Protein AF-A0A4Y2K4E5-F1 (afdb_monomer_lite)

Structure (mmCIF, N/CA/C/O backbone):
data_AF-A0A4Y2K4E5-F1
#
_entry.id   AF-A0A4Y2K4E5-F1
#
loop_
_atom_site.group_PDB
_atom_site.id
_atom_site.type_symbol
_atom_site.label_atom_id
_atom_site.label_alt_id
_atom_site.label_comp_id
_atom_site.label_asym_id
_atom_site.label_entity_id
_atom_site.label_seq_id
_atom_site.pdbx_PDB_ins_code
_atom_site.Cartn_x
_atom_site.Cartn_y
_atom_site.Cartn_z
_atom_site.occupancy
_atom_site.B_iso_or_equiv
_atom_site.auth_seq_id
_atom_site.auth_comp_id
_atom_site.auth_asym_id
_atom_site.auth_atom_id
_atom_site.pdbx_PDB_model_num
ATOM 1 N N . MET A 1 1 ? -17.907 -3.369 -19.297 1.00 31.02 1 MET A N 1
ATOM 2 C CA . MET A 1 1 ? -18.918 -3.218 -18.233 1.00 31.02 1 MET A CA 1
ATOM 3 C C . MET A 1 1 ? -18.299 -2.381 -17.130 1.00 31.02 1 MET A C 1
ATOM 5 O O . MET A 1 1 ? -17.446 -2.876 -16.411 1.00 31.02 1 MET A O 1
ATOM 9 N N . LEU A 1 2 ? -18.638 -1.095 -17.093 1.00 24.83 2 LEU A N 1
ATOM 10 C CA . LEU A 1 2 ? -18.258 -0.172 -16.026 1.00 24.83 2 LEU A CA 1
ATOM 11 C C . LEU A 1 2 ? -19.248 -0.388 -14.878 1.00 24.83 2 LEU A C 1
ATOM 13 O O . LEU A 1 2 ? -20.448 -0.236 -15.093 1.00 24.83 2 LEU A O 1
ATOM 17 N N . ARG A 1 3 ? -18.773 -0.782 -13.694 1.00 26.00 3 ARG A N 1
ATOM 18 C CA . ARG A 1 3 ? -19.564 -0.683 -12.462 1.00 26.00 3 ARG A CA 1
ATOM 19 C C . ARG A 1 3 ? -19.046 0.510 -11.677 1.00 26.00 3 ARG A C 1
ATOM 21 O O . ARG A 1 3 ? -17.865 0.575 -11.346 1.00 26.00 3 ARG A O 1
ATOM 28 N N . HIS A 1 4 ? -19.939 1.466 -11.461 1.00 24.38 4 HIS A N 1
ATOM 29 C CA . HIS A 1 4 ? -19.750 2.563 -10.532 1.00 24.38 4 HIS A CA 1
ATOM 30 C C . HIS A 1 4 ? -19.567 1.995 -9.121 1.00 24.38 4 HIS A C 1
ATOM 32 O O . HIS A 1 4 ? -20.353 1.163 -8.679 1.00 24.38 4 HIS A O 1
ATOM 38 N N . SER A 1 5 ? -18.512 2.441 -8.442 1.00 25.66 5 SER A N 1
ATOM 39 C CA . SER A 1 5 ? -18.351 2.265 -7.003 1.00 25.66 5 SER A CA 1
ATOM 40 C C . SER A 1 5 ? -19.298 3.249 -6.327 1.00 25.66 5 SER A C 1
ATOM 42 O O . SER A 1 5 ? -19.050 4.456 -6.346 1.00 25.66 5 SER A O 1
ATOM 44 N N . GLU A 1 6 ? -20.402 2.750 -5.781 1.00 25.14 6 GLU A N 1
ATOM 45 C CA . GLU A 1 6 ? -21.281 3.551 -4.939 1.00 25.14 6 GLU A CA 1
ATOM 46 C C . GLU A 1 6 ? -20.559 3.881 -3.631 1.00 25.14 6 GLU A C 1
ATOM 48 O O . GLU A 1 6 ? -19.952 3.037 -2.972 1.00 25.14 6 GLU A O 1
ATOM 53 N N . ARG A 1 7 ? -20.561 5.171 -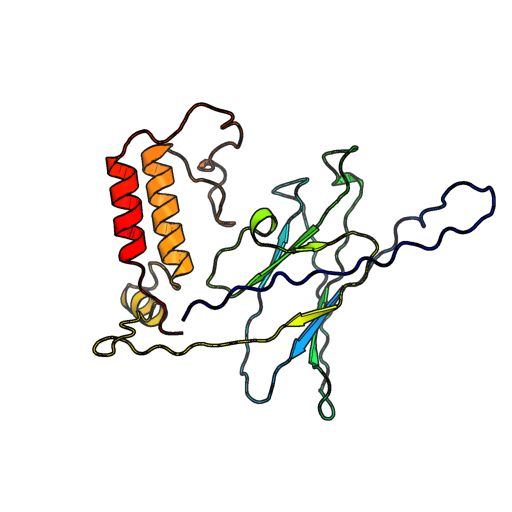3.313 1.00 28.66 7 ARG A N 1
ATOM 54 C CA . ARG A 1 7 ? -19.986 5.751 -2.108 1.00 28.66 7 ARG A CA 1
ATOM 55 C C . ARG A 1 7 ? -20.985 5.494 -0.983 1.00 28.66 7 ARG A C 1
ATOM 57 O O . ARG A 1 7 ? -22.074 6.058 -1.014 1.00 28.66 7 ARG A O 1
ATOM 64 N N . SER A 1 8 ? -20.635 4.646 -0.019 1.00 27.86 8 SER A N 1
ATOM 65 C CA . SER A 1 8 ? -21.469 4.420 1.165 1.00 27.86 8 SER A CA 1
ATOM 66 C C . SER A 1 8 ? -21.567 5.720 1.968 1.00 27.86 8 SER A C 1
ATOM 68 O O . SER A 1 8 ? -20.566 6.203 2.497 1.00 27.86 8 SER A O 1
ATOM 70 N N . SER A 1 9 ? -22.755 6.323 2.016 1.00 26.77 9 SER A N 1
ATOM 71 C CA . SER A 1 9 ? -23.058 7.458 2.886 1.00 26.77 9 SER A CA 1
ATOM 72 C C . SER A 1 9 ? -23.369 6.937 4.287 1.00 26.77 9 SER A C 1
ATOM 74 O O . SER A 1 9 ? -24.370 6.246 4.475 1.00 26.77 9 SER A O 1
ATOM 76 N N . MET A 1 10 ? -22.530 7.265 5.267 1.00 30.94 10 MET A N 1
ATOM 77 C CA . MET A 1 10 ? -22.885 7.119 6.678 1.00 30.94 10 MET A CA 1
ATOM 78 C C . MET A 1 10 ? -23.829 8.264 7.054 1.00 30.94 10 MET A C 1
ATOM 80 O O . MET A 1 10 ? -23.498 9.430 6.844 1.00 30.94 10 MET A O 1
ATOM 84 N N . ALA A 1 11 ? -25.021 7.928 7.543 1.00 29.66 11 ALA A N 1
ATOM 85 C CA . ALA A 1 11 ? -25.930 8.895 8.140 1.00 29.66 11 ALA A CA 1
ATOM 86 C C . ALA A 1 11 ? -25.458 9.179 9.572 1.00 29.66 11 ALA A C 1
ATOM 88 O O . ALA A 1 11 ? -25.388 8.267 10.392 1.00 29.66 11 ALA A O 1
ATOM 89 N N . GLU A 1 12 ? -25.103 10.430 9.851 1.00 36.00 12 GLU A N 1
ATOM 90 C CA . GLU A 1 12 ? -24.846 10.913 11.206 1.00 36.00 12 GLU A CA 1
ATOM 91 C C . GLU A 1 12 ? -26.192 11.157 11.905 1.00 36.00 12 GLU A C 1
ATOM 93 O O . GLU A 1 12 ? -27.001 11.961 11.434 1.00 36.00 12 GLU A O 1
ATOM 98 N N . GLU A 1 13 ? -26.448 10.488 13.031 1.00 35.09 13 GLU A N 1
ATOM 99 C CA . GLU A 1 13 ? -27.495 10.928 13.957 1.00 35.09 13 GLU A CA 1
ATOM 100 C C . GLU A 1 13 ? -26.941 12.069 14.829 1.00 35.09 13 GLU A C 1
ATOM 102 O O . GLU A 1 13 ? -25.916 11.893 15.493 1.00 35.09 13 GLU A O 1
ATOM 107 N N . PRO A 1 14 ? -27.573 13.257 14.854 1.00 37.09 14 PRO A N 1
ATOM 108 C CA . PRO A 1 14 ? -27.098 14.356 15.679 1.00 37.09 14 PRO A CA 1
ATOM 109 C C . PRO A 1 14 ? -27.388 14.097 17.161 1.00 37.09 14 PRO A C 1
ATOM 111 O O . PRO A 1 14 ? -28.508 13.750 17.540 1.00 37.09 14 PRO A O 1
ATOM 114 N N . CYS A 1 15 ? -26.397 14.370 18.016 1.00 41.03 15 CYS A N 1
ATOM 115 C CA . CYS A 1 15 ? -26.571 14.444 19.465 1.00 41.03 15 CYS A CA 1
ATOM 116 C C . CYS A 1 15 ? -27.790 15.313 19.820 1.00 41.03 15 CYS A C 1
ATOM 118 O O . CYS A 1 15 ? -27.858 16.498 19.474 1.00 41.03 15 CYS A O 1
ATOM 120 N N . GLY A 1 16 ? -28.754 14.716 20.524 1.00 37.69 16 GLY A N 1
ATOM 121 C CA . GLY A 1 16 ? -29.971 15.385 20.967 1.00 37.69 16 GLY A CA 1
ATOM 122 C C . GLY A 1 16 ? -29.660 16.633 21.796 1.00 37.69 16 GLY A C 1
ATOM 123 O O . GLY A 1 16 ? -28.942 16.582 22.794 1.00 37.69 16 GLY A O 1
ATOM 124 N N . LYS A 1 17 ? -30.217 17.776 21.385 1.00 38.56 17 LYS A N 1
ATOM 125 C CA . LYS A 1 17 ? -30.156 19.024 22.152 1.00 38.56 17 LYS A CA 1
ATOM 126 C C . LYS A 1 17 ? -31.032 18.884 23.396 1.00 38.56 17 LYS A C 1
ATOM 128 O O . LYS A 1 17 ? -32.252 18.826 23.279 1.00 38.56 17 LYS A O 1
ATOM 133 N N . SER A 1 18 ? -30.419 18.869 24.576 1.00 39.28 18 SER A N 1
ATOM 134 C CA . SER A 1 18 ? -31.149 18.992 25.840 1.00 39.28 18 SER A CA 1
ATOM 135 C C . SER A 1 18 ? -31.371 20.480 26.159 1.00 39.28 18 SER A C 1
ATOM 137 O O . SER A 1 18 ? -30.407 21.249 26.118 1.00 39.28 18 SER A O 1
ATOM 139 N N . PRO A 1 19 ? -32.604 20.937 26.443 1.00 43.72 19 PRO A N 1
ATOM 140 C CA . PRO A 1 19 ? -32.904 22.353 26.601 1.00 43.72 19 PRO A CA 1
ATOM 141 C C . PRO A 1 19 ? -32.870 22.763 28.077 1.00 43.72 19 PRO A C 1
ATOM 143 O O . PRO A 1 19 ? -33.909 23.097 28.630 1.00 43.72 19 PRO A O 1
ATOM 146 N N . ILE A 1 20 ? -31.708 22.750 28.739 1.00 45.97 20 ILE A N 1
ATOM 147 C CA . ILE A 1 20 ? -31.550 23.411 30.049 1.00 45.97 20 ILE A CA 1
ATOM 148 C C . ILE A 1 20 ? -30.161 24.053 30.143 1.00 45.97 20 ILE A C 1
ATOM 150 O O . ILE A 1 20 ? -29.144 23.425 29.863 1.00 45.97 20 ILE A O 1
ATOM 154 N N . ILE A 1 21 ? -30.151 25.331 30.530 1.00 50.22 21 ILE A N 1
ATOM 155 C CA . ILE A 1 21 ? -28.978 26.180 30.756 1.00 50.22 21 ILE A CA 1
ATOM 156 C C . ILE A 1 21 ? -28.054 25.509 31.779 1.00 50.22 21 ILE A C 1
ATOM 158 O O . ILE A 1 21 ? -28.359 25.436 32.966 1.00 50.22 21 ILE A O 1
ATOM 162 N N . GLY A 1 22 ? -26.915 25.027 31.302 1.00 38.78 22 GLY A N 1
ATOM 163 C CA . GLY A 1 22 ? -25.857 24.430 32.101 1.00 38.78 22 GLY A CA 1
ATOM 164 C C . GLY A 1 22 ? -24.740 24.011 31.160 1.00 38.78 22 GLY A C 1
ATOM 165 O O . GLY A 1 22 ? -24.995 23.407 30.125 1.00 38.78 22 GLY A O 1
ATOM 166 N N . THR A 1 23 ? -23.516 24.414 31.475 1.00 36.34 23 THR A N 1
ATOM 167 C CA . THR A 1 23 ? -22.282 24.120 30.731 1.00 36.34 23 THR A CA 1
ATOM 168 C C . THR A 1 23 ? -22.244 22.700 30.147 1.00 36.34 23 THR A C 1
ATOM 170 O O . THR A 1 23 ? -22.604 21.767 30.869 1.00 36.34 23 THR A O 1
ATOM 173 N N . PRO A 1 24 ? -21.749 22.495 28.909 1.00 32.78 24 PRO A N 1
ATOM 174 C CA . PRO A 1 24 ? -21.535 21.155 28.379 1.00 32.78 24 PRO A CA 1
ATOM 175 C C . PRO A 1 24 ? -20.504 20.432 29.252 1.00 32.78 24 PRO A C 1
ATOM 177 O O . PRO A 1 24 ? -19.310 20.724 29.219 1.00 32.78 24 PRO A O 1
ATOM 180 N N . VAL A 1 25 ? -20.979 19.499 30.074 1.00 37.00 25 VAL A N 1
ATOM 181 C CA . VAL A 1 25 ? -20.124 18.541 30.770 1.0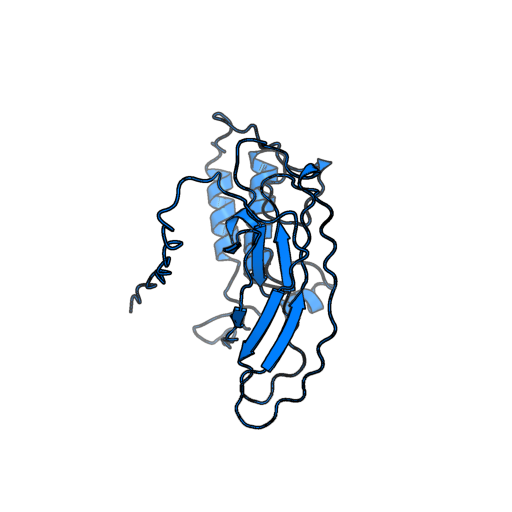0 37.00 25 VAL A CA 1
ATOM 182 C C . VAL A 1 25 ? -19.876 17.405 29.788 1.00 37.00 25 VAL A C 1
ATOM 184 O O . VAL A 1 25 ? -20.654 16.458 29.715 1.00 37.00 25 VAL A O 1
ATOM 187 N N . CYS A 1 26 ? -18.795 17.496 29.013 1.00 41.47 26 CYS A N 1
ATOM 188 C CA . CYS A 1 26 ? -18.230 16.298 28.401 1.00 41.47 26 CYS A CA 1
ATOM 189 C C . CYS A 1 26 ? -17.714 15.401 29.540 1.00 41.47 26 CYS A C 1
ATOM 191 O O . CYS A 1 26 ? -16.999 15.897 30.421 1.00 41.47 26 CYS A O 1
ATOM 193 N N . PRO A 1 27 ? -18.076 14.108 29.587 1.00 40.03 27 PRO A N 1
ATOM 194 C CA . PRO A 1 27 ? -17.585 13.224 30.630 1.00 40.03 27 PRO A CA 1
ATOM 195 C C . PRO A 1 27 ? -16.055 13.137 30.568 1.00 40.03 27 PRO A C 1
ATOM 197 O O . PRO A 1 27 ? -15.455 13.012 29.501 1.00 40.03 27 PRO A O 1
ATOM 200 N N . LYS A 1 28 ? -15.425 13.231 31.745 1.00 40.03 28 LYS A N 1
ATOM 201 C CA . LYS A 1 28 ? -13.981 13.059 31.937 1.00 40.03 28 LYS A CA 1
ATOM 202 C C . LYS A 1 28 ? -13.540 11.694 31.397 1.00 40.03 28 LYS A C 1
ATOM 204 O O . LYS A 1 28 ? -14.167 10.691 31.727 1.00 40.03 28 LYS A O 1
ATOM 209 N N . THR A 1 29 ? -12.463 11.710 30.606 1.00 38.50 29 THR A N 1
ATOM 210 C CA . THR A 1 29 ? -11.565 10.596 30.236 1.00 38.50 29 THR A CA 1
ATOM 211 C C . THR A 1 29 ? -12.095 9.204 30.586 1.00 38.50 29 THR A C 1
ATOM 213 O O . THR A 1 29 ? -11.763 8.633 31.626 1.00 38.50 29 THR A O 1
ATOM 216 N N . GLN A 1 30 ? -12.911 8.639 29.698 1.00 36.06 30 GLN A N 1
ATOM 217 C CA . GLN A 1 30 ? -13.266 7.228 29.772 1.00 36.06 30 GLN A CA 1
ATOM 218 C C . GLN A 1 30 ? -12.244 6.386 29.004 1.00 36.06 30 GLN A C 1
ATOM 220 O O . GLN A 1 30 ? -11.895 6.673 27.863 1.00 36.06 30 GLN A O 1
ATOM 225 N N . LEU A 1 31 ? -11.755 5.333 29.660 1.00 36.69 31 LEU 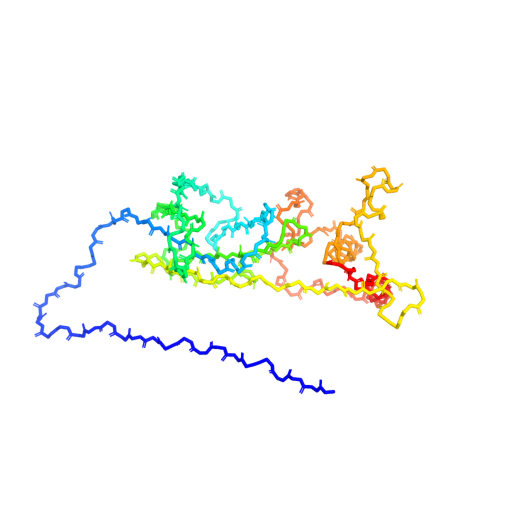A N 1
ATOM 226 C CA . LEU A 1 31 ? -11.121 4.191 29.005 1.00 36.69 31 LEU A CA 1
ATOM 227 C C . LEU A 1 31 ? -12.154 3.512 28.098 1.00 36.69 31 LEU A C 1
ATOM 229 O O . LEU A 1 31 ? -13.206 3.135 28.605 1.00 36.69 31 LEU A O 1
ATOM 233 N N . GLN A 1 32 ? -11.838 3.259 26.826 1.00 40.62 32 GLN A N 1
ATOM 234 C CA . GLN A 1 32 ? -12.821 2.704 25.883 1.00 40.62 32 GLN A CA 1
ATOM 235 C C . GLN A 1 32 ? -12.323 1.501 25.091 1.00 40.62 32 GLN A C 1
ATOM 237 O O . GLN A 1 32 ? -11.169 1.445 24.671 1.00 40.62 32 GLN A O 1
ATOM 242 N N . ASP A 1 33 ? -13.191 0.500 24.992 1.00 32.44 33 ASP A N 1
ATOM 243 C CA . ASP A 1 33 ? -12.962 -0.774 24.318 1.00 32.44 33 ASP A CA 1
ATOM 244 C C . ASP A 1 33 ? -13.496 -0.689 22.876 1.00 32.44 33 ASP A C 1
ATOM 246 O O . ASP A 1 33 ? -14.477 -0.004 22.617 1.00 32.44 33 ASP A O 1
ATOM 250 N N . PHE A 1 34 ? -12.849 -1.365 21.932 1.00 37.16 34 PHE A N 1
ATOM 251 C CA . PHE A 1 34 ? -13.276 -1.527 20.538 1.00 37.16 34 PHE A CA 1
ATOM 252 C C . PHE A 1 34 ? -13.494 -3.015 20.273 1.00 37.16 34 PHE A C 1
ATOM 254 O O . PHE A 1 34 ? -12.805 -3.868 20.838 1.00 37.16 34 PHE A O 1
ATOM 261 N N . ALA A 1 35 ? -14.398 -3.341 19.358 1.00 31.67 35 ALA A N 1
ATOM 262 C CA . ALA A 1 35 ? -14.704 -4.698 18.934 1.00 31.67 35 ALA A CA 1
ATOM 263 C C . ALA A 1 35 ? -14.576 -4.817 17.407 1.00 31.67 35 ALA A C 1
ATOM 265 O O . ALA A 1 35 ? -14.956 -3.925 16.661 1.00 31.67 35 ALA A O 1
ATOM 266 N N . MET A 1 36 ? -14.026 -5.923 16.914 1.00 37.34 36 MET A N 1
ATOM 267 C CA . MET A 1 36 ? -14.021 -6.273 15.495 1.00 37.34 36 MET A CA 1
ATOM 268 C C . MET A 1 36 ? -14.666 -7.632 15.280 1.00 37.34 36 MET A C 1
ATOM 270 O O . MET A 1 36 ? -14.272 -8.646 15.869 1.00 37.34 36 MET A O 1
ATOM 274 N N . THR A 1 37 ? -15.626 -7.650 14.367 1.00 31.88 37 THR A N 1
ATOM 275 C CA . THR A 1 37 ? -16.441 -8.816 14.055 1.00 31.88 37 THR A CA 1
ATOM 276 C C . THR A 1 37 ? -16.292 -9.130 12.572 1.00 31.88 37 THR A C 1
ATOM 278 O O . THR A 1 37 ? -16.357 -8.243 11.727 1.00 31.88 37 THR A O 1
ATOM 281 N N . THR A 1 38 ? -16.067 -10.387 12.200 1.00 34.19 38 THR A N 1
ATOM 282 C CA . THR A 1 38 ? -15.984 -10.746 10.777 1.00 34.19 38 THR A CA 1
ATOM 283 C C . THR A 1 38 ? -17.048 -11.758 10.405 1.00 34.19 38 THR A C 1
ATOM 285 O O . THR A 1 38 ? -17.534 -12.540 11.228 1.00 34.19 38 THR A O 1
ATOM 288 N N . MET A 1 39 ? -17.425 -11.730 9.132 1.00 33.03 39 MET A N 1
ATOM 289 C CA . MET A 1 39 ? -18.234 -12.771 8.527 1.00 33.03 39 MET A CA 1
ATOM 290 C C . MET A 1 39 ? -17.288 -13.817 7.936 1.00 33.03 39 MET A C 1
ATOM 292 O O . MET A 1 39 ? -16.737 -13.626 6.858 1.00 33.03 39 MET A O 1
ATOM 296 N N . ALA A 1 40 ? -17.078 -14.924 8.648 1.00 36.47 40 ALA A N 1
ATOM 297 C CA . ALA A 1 40 ? -16.417 -16.097 8.086 1.00 36.47 40 ALA A CA 1
ATOM 298 C C . ALA A 1 40 ? -17.485 -17.147 7.762 1.00 36.47 40 ALA A C 1
ATOM 300 O O . ALA A 1 40 ? -17.944 -17.869 8.649 1.00 36.47 40 ALA A O 1
ATOM 301 N N . ASN A 1 41 ? -17.893 -17.230 6.495 1.00 32.47 41 ASN A N 1
ATOM 302 C CA . ASN A 1 41 ? -18.711 -18.343 6.027 1.00 32.47 41 ASN A CA 1
ATOM 303 C C . ASN A 1 41 ? -17.784 -19.559 5.830 1.00 32.47 41 ASN A C 1
ATOM 305 O O . ASN A 1 41 ? -16.851 -19.512 5.039 1.00 32.47 41 ASN A O 1
ATOM 309 N N . GLN A 1 42 ? -17.995 -20.577 6.667 1.00 37.41 42 GLN A N 1
ATOM 310 C CA . GLN A 1 42 ? -17.337 -21.889 6.798 1.00 37.41 42 GLN A CA 1
ATOM 311 C C . GLN A 1 42 ? -16.160 -22.258 5.856 1.00 37.41 42 GLN A C 1
ATOM 313 O O . GLN A 1 42 ? -16.302 -22.340 4.641 1.00 37.41 42 GLN A O 1
ATOM 318 N N . LYS A 1 43 ? -15.052 -22.678 6.503 1.00 37.19 43 LYS A N 1
ATOM 319 C CA . LYS A 1 43 ? -13.734 -23.134 5.988 1.00 37.19 43 LYS A CA 1
ATOM 320 C C . LYS A 1 43 ? -12.753 -22.034 5.553 1.00 37.19 43 LYS A C 1
ATOM 322 O O . LYS A 1 43 ? -12.243 -22.060 4.442 1.00 37.19 43 LYS A O 1
ATOM 327 N N . ALA A 1 44 ? -12.376 -21.153 6.475 1.00 35.91 44 ALA A N 1
ATOM 328 C CA . ALA A 1 44 ? -11.135 -20.390 6.348 1.00 35.91 44 ALA A CA 1
ATOM 329 C C . ALA A 1 44 ? -10.175 -20.814 7.468 1.00 35.91 44 ALA A C 1
ATOM 331 O O . ALA A 1 44 ? -10.407 -20.541 8.645 1.00 35.91 44 ALA A O 1
ATOM 332 N N . THR A 1 45 ? -9.146 -21.570 7.095 1.00 38.75 45 THR A N 1
ATOM 333 C CA . THR A 1 45 ? -7.910 -21.732 7.869 1.00 38.75 45 THR A CA 1
ATOM 334 C C . THR A 1 45 ? -7.254 -20.363 8.049 1.00 38.75 45 THR A C 1
ATOM 336 O O . THR A 1 45 ? -7.189 -19.631 7.068 1.00 38.75 45 THR A O 1
ATOM 339 N N . ASP A 1 46 ? -6.817 -20.043 9.271 1.00 42.59 46 ASP A N 1
ATOM 340 C CA . ASP A 1 46 ? -5.987 -18.896 9.690 1.00 42.59 46 ASP A CA 1
ATOM 341 C C . ASP A 1 46 ? -5.796 -17.780 8.645 1.00 42.59 46 ASP A C 1
ATOM 343 O O . ASP A 1 46 ? -4.829 -17.766 7.883 1.00 42.59 46 ASP A O 1
ATOM 347 N N . VAL A 1 47 ? -6.732 -16.827 8.616 1.00 49.22 47 VAL A N 1
ATOM 348 C CA . VAL A 1 47 ? -6.571 -15.572 7.871 1.00 49.22 47 VAL A CA 1
ATOM 349 C C . VAL A 1 47 ? -6.003 -14.533 8.827 1.00 49.22 47 VAL A C 1
ATOM 351 O O . VAL A 1 47 ? -6.694 -14.081 9.743 1.00 49.22 47 VAL A O 1
ATOM 354 N N . ASP A 1 48 ? -4.752 -14.139 8.605 1.00 52.62 48 ASP A N 1
ATOM 355 C CA . ASP A 1 48 ? -4.127 -13.062 9.365 1.00 52.62 48 ASP A CA 1
ATOM 356 C C . ASP A 1 48 ? -4.659 -11.702 8.880 1.00 52.62 48 ASP A C 1
ATOM 358 O O . ASP A 1 48 ? -4.301 -11.210 7.807 1.00 52.62 48 ASP A O 1
ATOM 362 N N . VAL A 1 49 ? -5.528 -11.079 9.678 1.00 59.19 49 VAL A N 1
ATOM 363 C CA . VAL A 1 49 ? -5.987 -9.700 9.462 1.00 59.19 49 VAL A CA 1
ATOM 364 C C . VAL A 1 49 ? -5.032 -8.748 10.171 1.00 59.19 49 VAL A C 1
ATOM 366 O O . VAL A 1 49 ? -4.860 -8.829 11.388 1.00 59.19 49 VAL A O 1
ATOM 369 N N . PHE A 1 50 ? -4.434 -7.818 9.424 1.00 63.69 50 PHE A N 1
ATOM 370 C CA . PHE A 1 50 ? -3.535 -6.815 9.987 1.00 63.69 50 PHE A CA 1
ATOM 371 C C . PHE A 1 50 ? -4.263 -5.497 10.187 1.00 63.69 50 PHE A C 1
ATOM 373 O O . PHE A 1 50 ? -4.991 -5.014 9.316 1.00 63.69 50 PHE A O 1
ATOM 380 N N . LEU A 1 51 ? -4.033 -4.923 11.363 1.00 67.56 51 LEU A N 1
ATOM 381 C CA . LEU A 1 51 ? -4.607 -3.661 11.790 1.00 67.56 51 LEU A CA 1
ATOM 382 C C . LEU A 1 51 ? -3.479 -2.689 12.052 1.00 67.56 51 LEU A C 1
ATOM 384 O O . LEU A 1 51 ? -2.653 -2.901 12.942 1.00 67.56 51 LEU A O 1
ATOM 388 N N . THR A 1 52 ? -3.463 -1.621 11.267 1.00 66.94 52 THR A N 1
ATOM 389 C CA . THR A 1 52 ? -2.487 -0.552 11.432 1.00 66.94 52 THR A CA 1
ATOM 390 C C . THR A 1 52 ? -3.210 0.704 11.898 1.00 66.94 52 THR A C 1
ATOM 392 O O . THR A 1 52 ? -4.149 1.170 11.250 1.00 66.94 52 THR A O 1
ATOM 395 N N . PHE A 1 53 ? -2.752 1.249 13.025 1.00 68.31 53 PHE A N 1
ATOM 396 C CA . PHE A 1 53 ? -3.262 2.481 13.618 1.00 68.31 53 PHE A CA 1
ATOM 397 C C . PHE A 1 53 ? -2.309 3.635 13.319 1.00 68.31 53 PHE A C 1
ATOM 399 O O . PHE A 1 53 ? -1.088 3.475 13.373 1.00 68.31 53 PHE A O 1
ATOM 406 N N . SER A 1 54 ? -2.855 4.810 13.022 1.00 60.44 54 SER A N 1
ATOM 407 C CA . SER A 1 54 ? -2.066 6.038 12.936 1.00 60.44 54 SER A CA 1
ATOM 408 C C . SER A 1 54 ? -2.858 7.234 13.454 1.00 60.44 54 SER A C 1
ATOM 410 O O . SER A 1 54 ? -4.080 7.277 13.321 1.00 60.44 54 SER A O 1
ATOM 412 N N . SER A 1 55 ? -2.163 8.217 14.026 1.00 59.03 55 SER A N 1
ATOM 413 C CA . SER A 1 55 ? -2.719 9.537 14.326 1.00 59.03 55 SER A CA 1
ATOM 414 C C . SER A 1 55 ? -2.025 10.580 13.461 1.00 59.03 55 SER A C 1
ATOM 416 O O . SER A 1 55 ? -0.805 10.566 13.305 1.00 59.03 55 SER A O 1
ATOM 418 N N . LYS A 1 56 ? -2.797 11.543 12.951 1.00 54.28 56 LYS A N 1
ATOM 419 C CA . LYS A 1 56 ? -2.249 12.714 12.247 1.00 54.28 56 LYS A CA 1
ATOM 420 C C . LYS A 1 56 ? -1.412 13.621 13.154 1.00 54.28 56 LYS A C 1
ATOM 422 O O . LYS A 1 56 ? -0.678 14.453 12.632 1.00 54.28 56 LYS A O 1
ATOM 427 N N . SER A 1 57 ? -1.535 13.508 14.479 1.00 53.00 57 SER A N 1
ATOM 428 C CA . SER A 1 57 ? -0.773 14.343 15.411 1.00 53.00 57 SER A CA 1
ATOM 429 C C . SER A 1 57 ? 0.698 13.927 15.522 1.00 53.00 57 SER A C 1
ATOM 431 O O . SER A 1 57 ? 1.526 14.779 15.825 1.00 53.00 57 SER A O 1
ATOM 433 N N . HIS A 1 58 ? 1.059 12.669 15.230 1.00 47.06 58 HIS A N 1
ATOM 434 C CA . HIS A 1 58 ? 2.441 12.198 15.356 1.00 47.06 58 HIS A CA 1
ATOM 435 C C . HIS A 1 58 ? 2.729 10.942 14.505 1.00 47.06 58 HIS A C 1
ATOM 437 O O . HIS A 1 58 ? 2.036 9.936 14.654 1.00 47.06 58 HIS A O 1
ATOM 443 N N . PRO A 1 59 ? 3.822 10.908 13.713 1.00 47.22 59 PRO A N 1
ATOM 444 C CA . PRO A 1 59 ? 4.278 9.681 13.049 1.00 47.22 59 PRO A CA 1
ATOM 445 C C . PRO A 1 59 ? 4.893 8.638 14.008 1.00 47.22 59 PRO A C 1
ATOM 447 O O . PRO A 1 59 ? 5.217 7.539 13.568 1.00 47.22 59 PRO A O 1
ATOM 450 N N . PHE A 1 60 ? 5.051 8.959 15.302 1.00 43.59 60 PHE A N 1
ATOM 451 C CA . PHE A 1 60 ? 5.705 8.108 16.313 1.00 43.59 60 PHE A CA 1
ATOM 452 C C . PHE A 1 60 ? 4.915 7.953 17.628 1.00 43.59 60 PHE A C 1
ATOM 454 O O . PHE A 1 60 ? 5.502 7.593 18.648 1.00 43.59 60 PHE A O 1
ATOM 461 N N . SER A 1 61 ? 3.604 8.220 17.649 1.00 45.25 61 SER A N 1
ATOM 462 C CA . SER A 1 61 ? 2.799 7.987 18.859 1.00 45.25 61 SER A CA 1
ATOM 463 C C . SER A 1 61 ? 2.866 6.517 19.287 1.00 45.25 61 SER A C 1
ATOM 465 O O . SER A 1 61 ? 2.646 5.610 18.481 1.00 45.25 61 SER A O 1
ATOM 467 N N . HIS A 1 62 ? 3.150 6.282 20.569 1.00 46.03 62 HIS A N 1
ATOM 468 C CA . HIS A 1 62 ? 3.129 4.951 21.165 1.00 46.03 62 HIS A CA 1
ATOM 469 C C . HIS A 1 62 ? 1.682 4.508 21.402 1.00 46.03 62 HIS A C 1
ATOM 471 O O . HIS A 1 62 ? 1.106 4.741 22.461 1.00 46.03 62 HIS A O 1
ATOM 477 N N . PHE A 1 63 ? 1.089 3.825 20.425 1.00 48.88 63 PHE A N 1
ATOM 478 C CA . PHE A 1 63 ? -0.171 3.122 20.643 1.00 48.88 63 PHE A CA 1
ATOM 479 C C . PHE A 1 63 ? 0.102 1.812 21.374 1.00 48.88 63 PHE A C 1
ATOM 481 O O . PHE A 1 63 ? 0.792 0.931 20.864 1.00 48.88 63 PHE A O 1
ATOM 488 N N . THR A 1 64 ? -0.462 1.664 22.570 1.00 46.72 64 THR A N 1
ATOM 489 C CA . THR A 1 64 ? -0.529 0.354 23.222 1.00 46.72 64 THR A CA 1
ATOM 490 C C . THR A 1 64 ? -1.850 -0.285 22.829 1.00 46.72 64 THR A C 1
ATOM 492 O O . THR A 1 64 ? -2.889 0.025 23.408 1.00 46.72 64 THR A O 1
ATOM 495 N N . ALA A 1 65 ? -1.819 -1.165 21.829 1.00 50.00 65 ALA A N 1
ATOM 496 C CA . ALA A 1 65 ? -2.939 -2.056 21.574 1.00 50.00 65 ALA A CA 1
ATOM 497 C C . ALA A 1 65 ? -2.972 -3.098 22.699 1.00 50.00 65 ALA A C 1
ATOM 499 O O . ALA A 1 65 ? -2.099 -3.960 22.790 1.00 50.00 65 ALA A O 1
ATOM 500 N N . VAL A 1 66 ? -3.959 -3.001 23.587 1.00 47.97 66 VAL A N 1
ATOM 501 C CA . VAL A 1 66 ? -4.240 -4.081 24.534 1.00 47.97 66 VAL A CA 1
ATOM 502 C C . VAL A 1 66 ? -5.125 -5.076 23.795 1.00 47.97 66 VAL A C 1
ATOM 504 O O . VAL A 1 66 ? -6.321 -4.839 23.626 1.00 47.97 66 VAL A O 1
ATOM 507 N N . THR A 1 67 ? -4.527 -6.157 23.295 1.00 45.53 67 THR A N 1
ATOM 508 C CA . THR A 1 67 ? -5.276 -7.253 22.677 1.00 45.53 67 THR A CA 1
ATOM 509 C C . THR A 1 67 ? -6.038 -7.989 23.771 1.00 45.53 67 THR A C 1
ATOM 511 O O . THR A 1 67 ? -5.435 -8.665 24.605 1.00 45.53 67 THR A O 1
ATOM 514 N N . ALA A 1 68 ? -7.364 -7.879 23.778 1.00 43.41 68 ALA A N 1
ATOM 515 C CA . ALA A 1 68 ? -8.187 -8.789 24.557 1.00 43.41 68 ALA A CA 1
ATOM 516 C C . ALA A 1 68 ? -8.355 -10.075 23.736 1.00 43.41 68 ALA A C 1
ATOM 518 O O . ALA A 1 68 ? -8.947 -10.059 22.658 1.00 43.41 68 ALA A O 1
ATOM 519 N N . ALA A 1 69 ? -7.798 -11.190 24.214 1.00 40.09 69 ALA A N 1
ATOM 520 C CA . ALA A 1 69 ? -8.004 -12.491 23.591 1.00 40.09 69 ALA A CA 1
ATOM 521 C C . ALA A 1 69 ? -9.481 -12.889 23.743 1.00 40.09 69 ALA A C 1
ATOM 523 O O . ALA A 1 69 ? -9.900 -13.341 24.807 1.00 40.09 69 ALA A O 1
ATOM 524 N N . SER A 1 70 ? -10.285 -12.708 22.695 1.00 46.25 70 SER A N 1
ATOM 525 C CA . SER A 1 70 ? -11.660 -13.205 22.665 1.00 46.25 70 SER A CA 1
ATOM 526 C C . SER A 1 70 ? -11.726 -14.503 21.865 1.00 46.25 70 SER A C 1
ATOM 528 O O . SER A 1 70 ? -11.901 -14.496 20.650 1.00 46.25 70 SER A O 1
ATOM 530 N N . SER A 1 71 ? -11.600 -15.632 22.562 1.00 40.81 71 SER A N 1
ATOM 531 C CA . SER A 1 71 ? -12.030 -16.936 22.051 1.00 40.81 71 SER A CA 1
ATOM 532 C C . SER A 1 71 ? -13.547 -17.022 22.199 1.00 40.81 71 SER A C 1
ATOM 534 O O . SER A 1 71 ? -14.036 -17.329 23.284 1.00 40.81 71 SER A O 1
ATOM 536 N N . SER A 1 72 ? -14.298 -16.743 21.132 1.00 50.31 72 SER A N 1
ATOM 537 C CA . SER A 1 72 ? -15.720 -17.093 21.077 1.00 50.31 72 SER A CA 1
ATOM 538 C C . SER A 1 72 ? -15.927 -18.276 20.130 1.00 50.31 72 SER A C 1
ATOM 540 O O . SER A 1 72 ? -15.551 -18.250 18.953 1.00 50.31 72 SER A O 1
ATOM 542 N N . THR A 1 73 ? -16.480 -19.358 20.674 1.00 45.88 73 THR A N 1
ATOM 543 C CA . THR A 1 73 ? -17.057 -20.465 19.912 1.00 45.88 73 THR A CA 1
ATOM 544 C C . THR A 1 73 ? -18.383 -19.975 19.343 1.00 45.88 73 THR A C 1
ATOM 546 O O . THR A 1 73 ? -19.272 -19.604 20.103 1.00 45.88 73 THR A O 1
ATOM 549 N N . ALA A 1 74 ? -18.493 -19.903 18.016 1.00 47.31 74 ALA A N 1
ATOM 550 C CA . ALA A 1 74 ? -19.728 -19.493 17.358 1.00 47.31 74 ALA A CA 1
ATOM 551 C C . ALA A 1 74 ? -20.776 -20.607 17.509 1.00 47.31 74 ALA A C 1
ATOM 553 O O . ALA A 1 74 ? -20.592 -21.691 16.954 1.00 47.31 74 ALA A O 1
ATOM 554 N N . GLU A 1 75 ? -21.848 -20.343 18.255 1.00 54.25 75 GLU A N 1
ATOM 555 C CA . GLU A 1 75 ? -23.089 -21.108 18.139 1.00 54.25 75 GLU A CA 1
ATOM 556 C C . GLU A 1 75 ? -23.936 -20.519 16.998 1.00 54.25 75 GLU A C 1
ATOM 558 O O . GLU A 1 75 ? -24.096 -19.306 16.885 1.00 54.25 75 GLU A O 1
ATOM 563 N N . ASP A 1 76 ? -24.385 -21.421 16.125 1.00 56.31 76 ASP A N 1
ATOM 564 C CA . ASP A 1 76 ? -25.436 -21.320 15.103 1.00 56.31 76 ASP A CA 1
ATOM 565 C C . ASP A 1 76 ? -25.641 -19.960 14.389 1.00 56.31 76 ASP A C 1
ATOM 567 O O . ASP A 1 76 ? -26.356 -19.074 14.849 1.00 56.31 76 ASP A O 1
ATOM 571 N N . GLY A 1 77 ? -25.022 -19.794 13.210 1.00 68.31 77 GLY A N 1
ATOM 572 C CA . GLY A 1 77 ? -25.342 -18.739 12.228 1.00 68.31 77 GLY A CA 1
ATOM 573 C C . GLY A 1 77 ? -25.009 -17.283 12.597 1.00 68.31 77 GLY A C 1
ATOM 574 O O . GLY A 1 77 ? -25.128 -16.406 11.740 1.00 68.31 77 GLY A O 1
ATOM 575 N N . GLY A 1 78 ? -24.581 -17.005 13.830 1.00 71.06 78 GLY A N 1
ATOM 576 C CA . GLY A 1 78 ? -24.207 -15.665 14.288 1.00 71.06 78 GLY A CA 1
ATOM 577 C C . GLY A 1 78 ? -22.866 -15.172 13.730 1.00 71.06 78 GLY A C 1
ATOM 578 O O . GLY A 1 78 ? -21.943 -15.952 13.485 1.00 71.06 78 GLY A O 1
ATOM 579 N N . MET A 1 79 ? -22.732 -13.852 13.548 1.00 72.81 79 MET A N 1
ATOM 580 C CA . MET A 1 79 ? -21.451 -13.233 13.186 1.00 72.81 79 MET A CA 1
ATOM 581 C C . MET A 1 79 ? -20.391 -13.542 14.250 1.00 72.81 79 MET A C 1
ATOM 583 O O . MET A 1 79 ? -20.643 -13.407 15.448 1.00 72.81 79 MET A O 1
ATOM 587 N N . LYS A 1 80 ? -19.186 -13.933 13.821 1.00 81.62 80 LYS A N 1
ATOM 588 C CA . LYS A 1 80 ? -18.112 -14.308 14.742 1.00 81.62 80 LYS A CA 1
ATOM 589 C C . LYS A 1 80 ? -17.250 -13.093 15.069 1.00 81.62 80 LYS A C 1
ATOM 591 O O . LYS A 1 80 ? -16.618 -12.501 14.193 1.00 81.62 80 LYS A O 1
ATOM 596 N N . LYS A 1 81 ? -17.166 -12.748 16.353 1.00 82.69 81 LYS A N 1
ATOM 597 C CA . LYS A 1 81 ? -16.222 -11.733 16.833 1.00 82.69 81 LYS A CA 1
ATOM 598 C C . LYS A 1 81 ? -14.800 -12.291 16.756 1.00 82.69 81 LYS A C 1
ATOM 600 O O . LYS A 1 81 ? -14.510 -13.305 17.392 1.00 82.69 81 LYS A O 1
ATOM 605 N N . ILE A 1 82 ? -13.937 -11.659 15.958 1.00 83.00 82 ILE A N 1
ATOM 606 C CA . ILE A 1 82 ? -12.548 -12.112 15.764 1.00 83.00 82 ILE A CA 1
ATOM 607 C C . ILE A 1 82 ? -11.611 -11.449 16.761 1.00 83.00 82 ILE A C 1
ATOM 609 O O . ILE A 1 82 ? -10.713 -12.108 17.281 1.00 83.00 82 ILE A O 1
ATOM 613 N N . ALA A 1 83 ? -11.810 -10.164 17.041 1.00 85.69 83 ALA A N 1
ATOM 614 C CA . ALA A 1 83 ? -10.914 -9.433 17.918 1.00 85.69 83 ALA A CA 1
ATOM 615 C C . ALA A 1 83 ? -11.630 -8.297 18.645 1.00 85.69 83 ALA A C 1
ATOM 617 O O . ALA A 1 83 ? -12.727 -7.883 18.284 1.00 85.69 83 ALA A O 1
ATOM 618 N N . ALA A 1 84 ? -11.000 -7.789 19.696 1.00 86.50 84 ALA A N 1
ATOM 619 C CA . ALA A 1 84 ? -11.404 -6.578 20.387 1.00 86.50 84 ALA A CA 1
ATOM 620 C C . ALA A 1 84 ? -10.145 -5.836 20.835 1.00 86.50 84 ALA A C 1
ATOM 622 O O . ALA A 1 84 ? -9.212 -6.447 21.362 1.00 86.50 84 ALA A O 1
ATOM 623 N N . PHE A 1 85 ? -10.113 -4.529 20.616 1.00 85.81 85 PHE A N 1
ATOM 624 C CA . PHE A 1 85 ? -8.957 -3.684 20.889 1.00 85.81 85 PHE A CA 1
ATOM 625 C C . PHE A 1 85 ? -9.388 -2.533 21.762 1.00 85.81 85 PHE A C 1
ATOM 627 O O . PHE A 1 85 ? -10.309 -1.845 21.400 1.00 85.81 85 PHE A O 1
ATOM 634 N N . LYS A 1 86 ? -8.728 -2.245 22.872 1.00 86.00 86 LYS A N 1
ATOM 635 C CA . LYS A 1 86 ? -8.960 -0.991 23.604 1.00 86.00 86 LYS A CA 1
ATOM 636 C C . LYS A 1 86 ? -7.871 -0.004 23.229 1.00 86.00 86 LYS A C 1
ATOM 638 O O . LYS A 1 86 ? -6.709 -0.238 23.558 1.00 86.00 86 LYS A O 1
ATOM 643 N N . ILE A 1 87 ? -8.232 1.078 22.541 1.00 84.81 87 ILE A N 1
ATOM 644 C CA . ILE A 1 87 ? -7.280 2.127 22.159 1.00 84.81 87 ILE A CA 1
ATOM 645 C C . ILE A 1 87 ? -7.391 3.264 23.165 1.00 84.81 87 ILE A C 1
ATOM 647 O O . ILE A 1 87 ? -8.471 3.783 23.436 1.00 84.81 87 ILE A O 1
ATOM 651 N N . ARG A 1 88 ? -6.252 3.639 23.744 1.00 83.56 88 ARG A N 1
ATOM 652 C CA . ARG A 1 88 ? -6.146 4.754 24.683 1.00 83.56 88 ARG A CA 1
ATOM 653 C C . ARG A 1 88 ? -5.310 5.842 24.027 1.00 83.56 88 ARG A C 1
ATOM 655 O O . ARG A 1 88 ? -4.184 5.568 23.622 1.00 83.56 88 ARG A O 1
ATOM 662 N N . GLN A 1 89 ? -5.865 7.045 23.944 1.00 78.12 89 GLN A N 1
ATOM 663 C CA . GLN A 1 89 ? -5.129 8.254 23.587 1.00 78.12 89 GLN A CA 1
ATOM 664 C C . GLN A 1 89 ? -4.912 9.067 24.863 1.00 78.12 89 GLN A C 1
ATOM 666 O O . GLN A 1 89 ? -5.864 9.293 25.616 1.00 78.12 89 GLN A O 1
ATOM 671 N N . ASP A 1 90 ? -3.667 9.446 25.151 1.00 81.06 90 ASP A N 1
ATOM 672 C CA . ASP A 1 90 ? -3.395 10.439 26.186 1.00 81.06 90 ASP A CA 1
ATOM 673 C C . ASP A 1 90 ? -3.589 11.825 25.552 1.00 81.06 90 ASP A C 1
ATOM 675 O O . ASP A 1 90 ? -2.962 12.100 24.530 1.00 81.06 90 ASP A O 1
ATOM 679 N N . PRO A 1 91 ? -4.405 12.722 26.131 1.00 74.69 91 PRO A N 1
ATOM 680 C CA . PRO A 1 91 ? -4.542 14.094 25.636 1.00 74.69 91 PRO A CA 1
ATOM 681 C C . PRO A 1 91 ? -3.206 14.847 25.509 1.00 74.69 91 PRO A C 1
ATOM 683 O O . PRO A 1 91 ? -3.112 15.842 24.798 1.00 74.69 91 PRO A O 1
ATOM 686 N N . LYS A 1 92 ? -2.152 14.404 26.206 1.00 79.38 92 LYS A N 1
ATOM 687 C CA . LYS A 1 92 ? -0.794 14.953 26.071 1.00 79.38 92 LYS A CA 1
ATOM 688 C C . LYS A 1 92 ? -0.102 14.559 24.764 1.00 79.38 92 LYS A C 1
ATOM 690 O O . LYS A 1 92 ? 0.848 15.231 24.374 1.00 79.38 92 LYS A O 1
ATOM 695 N N . ASP A 1 93 ? -0.576 13.515 24.091 1.00 73.50 93 ASP A N 1
ATOM 696 C CA . ASP A 1 93 ? -0.086 13.076 22.780 1.00 73.50 93 ASP A CA 1
ATOM 697 C C . ASP A 1 93 ? -0.707 13.899 21.629 1.00 73.50 93 ASP A C 1
ATOM 699 O O . ASP A 1 93 ? -0.385 13.710 20.446 1.00 73.50 93 ASP A O 1
ATOM 703 N N . ALA A 1 94 ? -1.599 14.837 21.964 1.00 71.94 94 ALA A N 1
ATOM 704 C CA . ALA A 1 94 ? -2.185 15.789 21.039 1.00 71.94 94 ALA A CA 1
ATOM 705 C C . ALA A 1 94 ? -1.172 16.878 20.669 1.00 71.94 94 ALA A C 1
ATOM 707 O O . ALA A 1 94 ? -0.801 17.730 21.474 1.00 71.94 94 ALA A O 1
ATOM 708 N N . PHE A 1 95 ? -0.733 16.876 19.412 1.00 66.81 95 PHE A N 1
ATOM 709 C CA . PHE A 1 95 ? 0.267 17.834 18.932 1.00 66.81 95 PHE A CA 1
ATOM 710 C C . PHE A 1 95 ? -0.337 19.191 18.557 1.00 66.81 95 PHE A C 1
ATOM 712 O O . PHE A 1 95 ? 0.296 20.235 18.700 1.00 66.81 95 PHE A O 1
ATOM 719 N N . PHE A 1 96 ? -1.580 19.184 18.075 1.00 69.50 96 PHE A N 1
ATOM 720 C CA . PHE A 1 96 ? -2.284 20.384 17.641 1.00 69.50 96 PHE A CA 1
ATOM 721 C C . PHE A 1 96 ? -3.480 20.615 18.553 1.00 69.50 96 PHE A C 1
ATOM 723 O O . PHE A 1 96 ? -4.536 20.028 18.346 1.00 69.50 96 PHE A O 1
ATOM 730 N N . ALA A 1 97 ? -3.326 21.513 19.527 1.00 68.81 97 ALA A N 1
ATOM 731 C CA . ALA A 1 97 ? -4.372 21.829 20.504 1.00 68.81 97 ALA A CA 1
ATOM 732 C C . ALA A 1 97 ? -5.689 22.337 19.876 1.00 68.81 97 ALA A C 1
ATOM 734 O O . ALA A 1 97 ? -6.720 22.365 20.537 1.00 68.81 97 ALA A O 1
ATOM 735 N N . TRP A 1 98 ? -5.656 22.762 18.609 1.00 74.06 98 TRP A N 1
ATOM 736 C CA . TRP A 1 98 ? -6.803 23.288 17.863 1.00 74.06 98 TRP A CA 1
ATOM 737 C C . TRP A 1 98 ? -7.388 22.307 16.839 1.00 74.06 98 TRP A C 1
ATOM 739 O O . TRP A 1 98 ? -8.256 22.698 16.059 1.00 74.06 98 TRP A O 1
ATOM 749 N N . LYS A 1 99 ? -6.900 21.063 16.774 1.00 73.06 99 LYS A N 1
ATOM 750 C CA . LYS A 1 99 ? -7.399 20.059 15.832 1.00 73.06 99 LYS A CA 1
ATOM 751 C C . LYS A 1 99 ? -8.014 18.904 16.602 1.00 73.06 99 LYS A C 1
ATOM 753 O O . LYS A 1 99 ? -7.383 18.374 17.507 1.00 73.06 99 LYS A O 1
ATOM 758 N N . GLU A 1 100 ? -9.223 18.513 16.212 1.00 72.62 100 GLU A N 1
ATOM 759 C CA . GLU A 1 100 ? -9.864 17.324 16.768 1.00 72.62 100 GLU A CA 1
ATOM 760 C C . GLU A 1 100 ? -8.977 16.099 16.537 1.00 72.62 100 GLU A C 1
ATOM 762 O O . GLU A 1 100 ? -8.473 15.859 15.430 1.00 72.62 100 GLU A O 1
ATOM 767 N N . GLU A 1 101 ? -8.758 15.348 17.610 1.00 75.88 101 GLU A N 1
ATOM 768 C CA . GLU A 1 101 ? -7.980 14.123 17.578 1.00 75.88 101 GLU A CA 1
ATOM 769 C C . GLU A 1 101 ? -8.753 13.063 16.794 1.00 75.88 101 GLU A C 1
ATOM 771 O O . GLU A 1 101 ? -9.870 12.685 17.141 1.00 75.88 101 GLU A O 1
ATOM 776 N N . GLN A 1 102 ? -8.147 12.588 15.708 1.00 81.06 102 GLN A N 1
ATOM 777 C CA . GLN A 1 102 ? -8.701 11.527 14.874 1.00 81.06 102 GLN A CA 1
ATOM 778 C C . GLN A 1 102 ? -7.712 10.374 14.823 1.00 81.06 102 GLN A C 1
ATOM 780 O O . GLN A 1 102 ? -6.520 10.570 14.555 1.00 81.06 102 GLN A O 1
ATOM 785 N N . MET A 1 103 ? -8.224 9.169 15.043 1.00 85.94 103 MET A N 1
ATOM 786 C CA . MET A 1 103 ? -7.485 7.938 14.801 1.00 85.94 103 MET A CA 1
ATOM 787 C C . MET A 1 103 ? -7.825 7.427 13.412 1.00 85.94 103 MET A C 1
ATOM 789 O O . MET A 1 103 ? -8.966 7.524 12.973 1.00 85.94 103 MET A O 1
ATOM 793 N N . PHE A 1 104 ? -6.841 6.864 12.727 1.00 88.31 104 PHE A N 1
ATOM 794 C CA . PHE A 1 104 ? -7.038 6.225 11.437 1.00 88.31 104 PHE A CA 1
ATOM 795 C C . PHE A 1 104 ? -6.797 4.730 11.575 1.00 88.31 104 PHE A C 1
ATOM 797 O O . PHE A 1 104 ? -5.744 4.315 12.066 1.00 88.31 104 PHE A O 1
ATOM 804 N N . ILE A 1 105 ? -7.769 3.937 11.131 1.00 90.75 105 ILE A N 1
ATOM 805 C CA . ILE A 1 105 ? -7.718 2.476 11.144 1.00 90.75 105 ILE A CA 1
ATOM 806 C C . ILE A 1 105 ? -7.686 1.989 9.700 1.00 90.75 105 ILE A C 1
ATOM 808 O O . ILE A 1 105 ? -8.569 2.318 8.912 1.00 90.75 105 ILE A O 1
ATOM 812 N N . ALA A 1 106 ? -6.685 1.184 9.353 1.00 90.88 106 ALA A N 1
ATOM 813 C CA . ALA A 1 106 ? -6.643 0.476 8.079 1.00 90.88 106 ALA A CA 1
ATOM 814 C C . ALA A 1 106 ? -6.628 -1.036 8.317 1.00 90.88 106 ALA A C 1
ATOM 816 O O . ALA A 1 106 ? -5.818 -1.536 9.100 1.00 90.88 106 ALA A O 1
ATOM 817 N N . ILE A 1 107 ? -7.516 -1.741 7.614 1.00 90.62 107 ILE A N 1
ATOM 818 C CA . ILE A 1 107 ? -7.637 -3.200 7.616 1.00 90.62 107 ILE A CA 1
ATOM 819 C C . ILE A 1 107 ? -7.134 -3.695 6.265 1.00 90.62 107 ILE A C 1
ATOM 821 O O . ILE A 1 107 ? -7.659 -3.286 5.230 1.00 90.62 107 ILE A O 1
ATOM 825 N N . HIS A 1 108 ? -6.100 -4.532 6.259 1.00 88.94 108 HIS A N 1
ATOM 826 C CA . HIS A 1 108 ? -5.470 -4.961 5.013 1.00 88.94 108 HIS A CA 1
ATOM 827 C C . HIS A 1 108 ? -4.758 -6.313 5.139 1.00 88.94 108 HIS A C 1
ATOM 829 O O . HIS A 1 108 ? -4.503 -6.813 6.235 1.00 88.94 108 HIS A O 1
ATOM 835 N N . SER A 1 109 ? -4.412 -6.890 3.985 1.00 86.62 109 SER A N 1
ATOM 836 C CA . SER A 1 109 ? -3.540 -8.065 3.888 1.00 86.62 109 SER A CA 1
ATOM 837 C C . SER A 1 109 ? -2.109 -7.732 4.348 1.00 86.62 109 SER A C 1
ATOM 839 O O . SER A 1 109 ? -1.620 -6.642 4.022 1.00 86.62 109 SER A O 1
ATOM 841 N N . PRO A 1 110 ? -1.383 -8.663 5.008 1.00 84.06 110 PRO A N 1
ATOM 842 C CA . PRO A 1 110 ? 0.015 -8.457 5.428 1.00 84.06 110 PRO A CA 1
ATOM 843 C C . PRO A 1 110 ? 0.955 -8.041 4.300 1.00 84.06 110 PRO A C 1
ATOM 845 O O . PRO A 1 110 ? 2.007 -7.447 4.535 1.00 84.06 110 PRO A O 1
ATOM 848 N N . PHE A 1 111 ? 0.615 -8.417 3.070 1.00 83.88 111 PHE A N 1
ATOM 849 C CA . PHE A 1 111 ? 1.474 -8.232 1.907 1.00 83.88 111 PHE A CA 1
ATOM 850 C C . PHE A 1 111 ? 1.178 -6.935 1.157 1.00 83.88 111 PHE A C 1
ATOM 852 O O . PHE A 1 111 ? 1.885 -6.611 0.201 1.00 83.88 111 PHE A O 1
ATOM 859 N N . VAL A 1 112 ? 0.155 -6.188 1.574 1.00 84.12 112 VAL A N 1
ATOM 860 C CA . VAL A 1 112 ? -0.207 -4.899 0.992 1.00 84.12 112 VAL A CA 1
ATOM 861 C C . VAL A 1 112 ? 0.243 -3.800 1.946 1.00 84.12 112 VAL A C 1
ATOM 863 O O . VAL A 1 112 ? -0.296 -3.695 3.045 1.00 84.12 112 VAL A O 1
ATOM 866 N N . PRO A 1 113 ? 1.230 -2.975 1.569 1.00 83.25 113 PRO A N 1
ATOM 867 C CA . PRO A 1 113 ? 1.570 -1.824 2.383 1.00 83.25 113 PRO A CA 1
ATOM 868 C C . PRO A 1 113 ? 0.446 -0.786 2.329 1.00 83.25 113 PRO A C 1
ATOM 870 O O . PRO A 1 113 ? -0.026 -0.436 1.247 1.00 83.25 113 PRO A O 1
ATOM 873 N N . VAL A 1 114 ? 0.068 -0.261 3.491 1.00 84.56 114 VAL A N 1
ATOM 874 C CA . VAL A 1 114 ? -0.932 0.805 3.613 1.00 84.56 114 VAL A CA 1
ATOM 875 C C . VAL A 1 114 ? -0.382 1.961 4.430 1.00 84.56 114 VAL A C 1
ATOM 877 O O . VAL A 1 114 ? 0.420 1.767 5.348 1.00 84.56 114 VAL A O 1
ATOM 880 N N . ASN A 1 115 ? -0.849 3.166 4.124 1.00 83.69 115 ASN A N 1
ATOM 881 C CA . ASN A 1 115 ? -0.690 4.310 5.003 1.00 83.69 115 ASN A CA 1
ATOM 882 C C . ASN A 1 115 ? -2.056 4.594 5.643 1.00 83.69 115 ASN A C 1
ATOM 884 O O . ASN A 1 115 ? -2.917 5.145 4.962 1.00 83.69 115 ASN A O 1
ATOM 888 N N . PRO A 1 116 ? -2.282 4.279 6.932 1.00 86.62 116 PRO A N 1
ATOM 889 C CA . PRO A 1 116 ? -3.596 4.464 7.547 1.00 86.62 116 PRO A CA 1
ATOM 890 C C . PRO A 1 116 ? -4.105 5.904 7.477 1.00 86.62 116 PRO A C 1
ATOM 892 O O . PRO A 1 116 ? -5.300 6.118 7.344 1.00 86.62 116 PRO A O 1
ATOM 895 N N . VAL A 1 117 ? -3.219 6.903 7.492 1.00 83.62 117 VAL A N 1
ATOM 896 C CA . VAL A 1 117 ? -3.618 8.315 7.382 1.00 83.62 117 VAL A CA 1
ATOM 897 C C . VAL A 1 117 ? -4.254 8.629 6.023 1.00 83.62 117 VAL A C 1
ATOM 899 O O . VAL A 1 117 ? -5.106 9.515 5.938 1.00 83.62 117 VAL A O 1
ATOM 902 N N . MET A 1 118 ? -3.831 7.927 4.969 1.00 83.12 118 MET A N 1
ATOM 903 C CA . MET A 1 118 ? -4.286 8.141 3.591 1.00 83.12 118 MET A CA 1
ATOM 904 C C . MET A 1 118 ? -5.364 7.146 3.159 1.00 83.12 118 MET A C 1
ATOM 906 O O . MET A 1 118 ? -6.298 7.532 2.463 1.00 83.12 118 MET A O 1
ATOM 910 N N . ASP A 1 119 ? -5.211 5.884 3.555 1.00 86.56 119 ASP A N 1
ATOM 911 C CA . ASP A 1 119 ? -5.997 4.744 3.077 1.00 86.56 119 ASP A CA 1
ATOM 912 C C . ASP A 1 119 ? -6.954 4.199 4.154 1.00 86.56 119 ASP A C 1
ATOM 914 O O . ASP A 1 119 ? -7.776 3.329 3.875 1.00 86.56 119 ASP A O 1
ATOM 918 N N . GLY A 1 120 ? -6.829 4.674 5.395 1.00 90.12 120 GLY A N 1
ATOM 919 C CA . GLY A 1 120 ? -7.629 4.228 6.528 1.00 90.12 120 GLY A CA 1
ATOM 920 C C . GLY A 1 120 ? -8.908 5.033 6.740 1.00 90.12 120 GLY A C 1
ATOM 921 O O . GLY A 1 120 ? -9.136 6.097 6.162 1.00 90.12 120 GLY A O 1
ATOM 922 N N . ILE A 1 121 ? -9.743 4.507 7.627 1.00 91.50 121 ILE A N 1
ATOM 923 C CA . ILE A 1 121 ? -10.997 5.104 8.071 1.00 91.50 121 ILE A CA 1
ATOM 924 C C . ILE A 1 121 ? -10.708 5.945 9.312 1.00 91.50 121 ILE A C 1
ATOM 926 O O . ILE A 1 121 ? -10.101 5.457 10.267 1.00 91.50 121 ILE A O 1
ATOM 930 N N . ALA A 1 122 ? -11.144 7.204 9.293 1.00 90.75 122 ALA A N 1
ATOM 931 C CA . ALA A 1 122 ? -11.081 8.067 10.464 1.00 90.75 122 ALA A CA 1
ATOM 932 C C . ALA A 1 122 ? -12.149 7.644 11.482 1.00 90.75 122 ALA A C 1
ATOM 934 O O . ALA A 1 122 ? -13.321 7.519 11.133 1.00 90.75 122 ALA A O 1
ATOM 935 N N . VAL A 1 123 ? -11.747 7.470 12.735 1.00 90.25 123 VAL A N 1
ATOM 936 C CA . VAL A 1 123 ? -12.635 7.218 13.869 1.00 90.25 123 VAL A CA 1
ATOM 937 C C . VAL A 1 123 ? -12.422 8.276 14.944 1.00 90.25 123 VAL A C 1
ATOM 939 O O . VAL A 1 123 ? -11.313 8.794 15.124 1.00 90.25 123 VAL A O 1
ATOM 942 N N . GLN A 1 124 ? -13.501 8.606 15.642 1.00 86.50 124 GLN A N 1
ATOM 943 C CA . GLN A 1 124 ? -13.511 9.578 16.724 1.00 86.50 124 GLN A CA 1
ATOM 944 C C . GLN A 1 124 ? -13.247 8.876 18.055 1.00 86.50 124 GLN A C 1
ATOM 946 O O . GLN A 1 124 ? -13.695 7.755 18.297 1.00 86.50 124 GLN A O 1
ATOM 951 N N . HIS A 1 125 ? -12.524 9.550 18.942 1.00 85.38 125 HIS A N 1
ATOM 952 C CA . HIS A 1 125 ? -12.453 9.121 20.332 1.00 85.38 125 HIS A CA 1
ATOM 953 C C . HIS A 1 125 ? -13.836 9.269 20.985 1.00 85.38 125 HIS A C 1
ATOM 955 O O . HIS A 1 125 ? -14.634 10.114 20.584 1.00 85.38 125 HIS A O 1
ATOM 961 N N . GLY A 1 126 ? -14.132 8.488 22.020 1.00 85.31 126 GLY A N 1
ATOM 962 C CA . GLY A 1 126 ? -15.423 8.575 22.704 1.00 85.31 126 GLY A CA 1
ATOM 963 C C . GLY A 1 126 ? -16.459 7.554 22.229 1.00 85.31 126 GLY A C 1
ATOM 964 O O . GLY A 1 126 ? -17.428 7.343 22.955 1.00 85.31 126 GLY A O 1
ATOM 965 N N . PHE A 1 127 ? -16.249 6.909 21.078 1.00 88.94 127 PHE A N 1
ATOM 966 C CA . PHE A 1 127 ? -17.226 6.034 20.429 1.00 88.94 127 PHE A CA 1
ATOM 967 C C . PHE A 1 127 ? -16.767 4.576 20.376 1.00 88.94 127 PHE A C 1
ATOM 969 O O . PHE A 1 127 ? -15.582 4.282 20.210 1.00 88.94 127 PHE A O 1
ATOM 976 N N . GLU A 1 128 ? -17.735 3.668 20.479 1.00 91.44 128 GLU A N 1
ATOM 977 C CA . GLU A 1 128 ? -17.555 2.248 20.189 1.00 91.44 128 GLU A CA 1
ATOM 978 C C . GLU A 1 128 ? -17.889 1.999 18.714 1.00 91.44 128 GLU A C 1
ATOM 980 O O . GLU A 1 128 ? -18.892 2.494 18.200 1.00 91.44 128 GLU A O 1
ATOM 985 N N . TYR A 1 129 ? -17.019 1.259 18.030 1.00 90.00 129 TYR A N 1
ATOM 986 C CA . TYR A 1 129 ? -17.165 0.942 16.613 1.00 90.00 129 TYR A CA 1
ATOM 987 C C . TYR A 1 129 ? -17.194 -0.566 16.426 1.00 90.00 129 TYR A C 1
ATOM 989 O O . TYR A 1 129 ? -16.268 -1.252 16.861 1.00 90.00 129 TYR A O 1
ATOM 997 N N . ASP A 1 130 ? -18.204 -1.041 15.701 1.00 91.94 130 ASP A N 1
ATOM 998 C CA . ASP A 1 130 ? -18.293 -2.411 15.215 1.00 91.94 130 ASP A CA 1
ATOM 999 C C . ASP A 1 130 ? -17.933 -2.452 13.728 1.00 91.94 130 ASP A C 1
ATOM 1001 O O . ASP A 1 130 ? -18.686 -2.013 12.855 1.00 91.94 130 ASP A O 1
ATOM 1005 N N . PHE A 1 131 ? -16.752 -2.985 13.424 1.00 89.62 131 PHE A N 1
ATOM 1006 C CA . PHE A 1 131 ? -16.349 -3.229 12.041 1.00 89.62 131 PHE A CA 1
ATOM 1007 C C . PHE A 1 131 ? -16.824 -4.606 11.609 1.00 89.62 131 PHE A C 1
ATOM 1009 O O . PHE A 1 131 ? -16.451 -5.593 12.242 1.00 89.62 131 PHE A O 1
ATOM 1016 N N . HIS A 1 132 ? -17.583 -4.658 10.513 1.00 90.06 132 HIS A N 1
ATOM 1017 C CA . HIS A 1 132 ? -17.994 -5.891 9.847 1.00 90.06 132 HIS A CA 1
ATOM 1018 C C . HIS A 1 132 ? -17.115 -6.130 8.621 1.00 90.06 132 HIS A C 1
ATOM 1020 O O . HIS A 1 132 ? -17.172 -5.374 7.651 1.00 90.06 132 HIS A O 1
ATOM 1026 N N . ILE A 1 133 ? -16.300 -7.183 8.662 1.00 87.62 133 ILE A N 1
ATOM 1027 C CA . ILE A 1 133 ? -15.360 -7.505 7.581 1.00 87.62 133 ILE A CA 1
ATOM 1028 C C . ILE A 1 133 ? -15.908 -8.676 6.761 1.00 87.62 133 ILE A C 1
ATOM 1030 O O . ILE A 1 133 ? -16.197 -9.736 7.322 1.00 87.62 133 ILE A O 1
ATOM 1034 N N . ASN A 1 134 ? -16.014 -8.480 5.443 1.00 88.19 134 ASN A N 1
ATOM 1035 C CA . ASN A 1 134 ? -16.235 -9.545 4.467 1.00 88.19 134 ASN A CA 1
ATOM 1036 C C . ASN A 1 134 ? -14.923 -9.833 3.731 1.00 88.19 134 ASN A C 1
ATOM 1038 O O . ASN A 1 134 ? -14.277 -8.901 3.249 1.00 88.19 134 ASN A O 1
ATOM 1042 N N . LEU A 1 135 ? -14.532 -11.104 3.657 1.00 86.56 135 LEU A N 1
ATOM 1043 C CA . LEU A 1 135 ? -13.350 -11.521 2.910 1.00 86.56 135 LEU A CA 1
ATOM 1044 C C . LEU A 1 135 ? -13.774 -11.967 1.511 1.00 86.56 135 LEU A C 1
ATOM 1046 O O . LEU A 1 135 ? -14.565 -12.895 1.362 1.00 86.56 135 LEU A O 1
ATOM 1050 N N . GLU A 1 136 ? -13.216 -11.318 0.497 1.00 88.88 136 GLU A N 1
ATOM 1051 C CA . GLU A 1 136 ? -13.404 -11.683 -0.903 1.00 88.88 136 GLU A CA 1
ATOM 1052 C C . GLU A 1 136 ? -12.045 -12.048 -1.500 1.00 88.88 136 GLU A C 1
ATOM 1054 O O . GLU A 1 136 ? -11.102 -11.260 -1.432 1.00 88.88 136 GLU A O 1
ATOM 1059 N N . GLU A 1 137 ? -11.946 -13.243 -2.079 1.00 89.38 137 GLU A N 1
ATOM 1060 C CA . GLU A 1 137 ? -10.741 -13.719 -2.760 1.00 89.38 137 GLU A CA 1
ATOM 1061 C C . GLU A 1 137 ? -11.015 -13.886 -4.257 1.00 89.38 137 GLU A C 1
ATOM 1063 O O . GLU A 1 137 ? -12.027 -14.463 -4.664 1.00 89.38 137 GLU A O 1
ATOM 1068 N N . GLU A 1 138 ? -10.097 -13.398 -5.093 1.00 90.25 138 GLU A N 1
ATOM 1069 C CA . GLU A 1 138 ? -10.131 -13.594 -6.542 1.00 90.25 138 GLU A CA 1
ATOM 1070 C C . GLU A 1 138 ? -8.991 -14.534 -6.949 1.00 90.25 138 GLU A C 1
ATOM 1072 O O . GLU A 1 138 ? -7.817 -14.245 -6.733 1.00 90.25 138 GLU A O 1
ATOM 1077 N N . HIS A 1 139 ? -9.323 -15.662 -7.579 1.00 94.38 139 HIS A N 1
ATOM 1078 C CA . HIS A 1 139 ? -8.325 -16.590 -8.109 1.00 94.38 139 HIS A CA 1
ATOM 1079 C C . HIS A 1 139 ? -8.205 -16.441 -9.623 1.00 94.38 139 HIS A C 1
ATOM 1081 O O . HIS A 1 139 ? -9.062 -16.890 -10.388 1.00 94.38 139 HIS A O 1
ATOM 1087 N N . LEU A 1 140 ? -7.114 -15.822 -10.063 1.00 96.62 140 LEU A N 1
ATOM 1088 C CA . LEU A 1 140 ? -6.803 -15.643 -11.475 1.00 96.62 140 LEU A CA 1
ATOM 1089 C C . LEU A 1 140 ? -5.887 -16.756 -11.980 1.00 96.62 140 LEU A C 1
ATOM 1091 O O . LEU A 1 140 ? -5.129 -17.369 -11.230 1.00 96.62 140 LEU A O 1
ATOM 1095 N N . GLN A 1 141 ? -5.924 -16.994 -13.291 1.00 96.75 141 GLN A N 1
ATOM 1096 C CA . GLN A 1 141 ? -5.079 -18.003 -13.917 1.00 96.75 141 GLN A CA 1
ATOM 1097 C C . GLN A 1 141 ? -3.820 -17.376 -14.551 1.00 96.75 141 GLN A C 1
ATOM 1099 O O . GLN A 1 141 ? -3.901 -16.309 -15.180 1.00 96.75 141 GLN A O 1
ATOM 1104 N N . PRO A 1 142 ? -2.638 -17.998 -14.393 1.00 96.44 142 PRO A N 1
ATOM 1105 C CA . PRO A 1 142 ? -1.409 -17.500 -15.005 1.00 96.44 142 PRO A CA 1
ATOM 1106 C C . PRO A 1 142 ? -1.437 -17.697 -16.529 1.00 96.44 142 PRO A C 1
ATOM 1108 O O . PRO A 1 142 ? -2.416 -18.169 -17.103 1.00 96.44 142 PRO A O 1
ATOM 1111 N N . HIS A 1 143 ? -0.370 -17.321 -17.233 1.00 94.44 143 HIS A N 1
ATOM 1112 C CA . HIS A 1 143 ? -0.226 -17.676 -18.651 1.00 94.44 143 HIS A CA 1
ATOM 1113 C C . HIS A 1 143 ? -0.393 -19.203 -18.847 1.00 94.44 143 HIS A C 1
ATOM 1115 O O . HIS A 1 143 ? 0.137 -19.955 -18.027 1.00 94.44 143 HIS A O 1
ATOM 1121 N N . PRO A 1 144 ? -1.104 -19.691 -19.888 1.00 95.81 144 PRO A N 1
ATOM 1122 C CA . PRO A 1 144 ? -1.561 -19.008 -21.110 1.00 95.81 144 PRO A CA 1
ATOM 1123 C C . PRO A 1 144 ? -2.963 -18.387 -21.060 1.00 95.81 144 PRO A C 1
ATOM 1125 O O . PRO A 1 144 ? -3.466 -17.925 -22.085 1.00 95.81 144 PRO A O 1
ATOM 1128 N N . TYR A 1 145 ? -3.606 -18.349 -19.897 1.00 96.94 145 TYR A N 1
ATOM 1129 C CA . TYR A 1 145 ? -4.945 -17.784 -19.778 1.00 96.94 145 TYR A CA 1
ATOM 1130 C C . TYR A 1 145 ? -4.935 -16.260 -19.946 1.00 96.94 145 TYR A C 1
ATOM 1132 O O . TYR A 1 145 ? -3.935 -15.585 -19.687 1.00 96.94 145 TYR A O 1
ATOM 1140 N N . ARG A 1 146 ? -6.078 -15.695 -20.363 1.00 96.38 146 ARG A N 1
ATOM 1141 C CA . ARG A 1 146 ? -6.221 -14.257 -20.663 1.00 96.38 146 ARG A CA 1
ATOM 1142 C C . ARG A 1 146 ? -5.852 -13.357 -19.481 1.00 96.38 146 ARG A C 1
ATOM 1144 O O . ARG A 1 146 ? -5.365 -12.250 -19.688 1.00 96.38 146 ARG A O 1
ATOM 1151 N N . THR A 1 147 ? -6.096 -13.821 -18.260 1.00 95.12 147 THR A N 1
ATOM 1152 C CA . THR A 1 147 ? -5.769 -13.113 -17.018 1.00 95.12 147 THR A CA 1
ATOM 1153 C C . THR A 1 147 ? -4.270 -12.890 -16.857 1.00 95.12 147 THR A C 1
ATOM 1155 O O . THR A 1 147 ? -3.893 -11.840 -16.343 1.00 95.12 147 THR A O 1
ATOM 1158 N N . ASN A 1 148 ? -3.435 -13.828 -17.338 1.00 96.44 148 ASN A N 1
ATOM 1159 C CA . ASN A 1 148 ? -1.970 -13.738 -17.357 1.00 96.44 148 ASN A CA 1
ATOM 1160 C C . ASN A 1 148 ? -1.412 -13.172 -16.038 1.00 96.44 148 ASN A C 1
ATOM 1162 O O . ASN A 1 148 ? -0.625 -12.225 -16.050 1.00 96.44 148 ASN A O 1
ATOM 1166 N N . CYS A 1 149 ? -1.892 -13.697 -14.908 1.00 97.19 149 CYS A N 1
ATOM 1167 C CA . CYS A 1 149 ? -1.480 -13.235 -13.586 1.00 97.19 149 CYS A CA 1
ATOM 1168 C C . CYS A 1 149 ? -0.063 -13.716 -13.239 1.00 97.19 149 CYS A C 1
ATOM 1170 O O . CYS A 1 149 ? 0.482 -14.622 -13.878 1.00 97.19 149 CYS A O 1
ATOM 1172 N N . THR A 1 150 ? 0.519 -13.104 -12.211 1.00 96.75 150 THR A N 1
ATOM 1173 C CA . THR A 1 150 ? 1.791 -13.505 -11.606 1.00 96.75 150 THR A CA 1
ATOM 1174 C C . THR A 1 150 ? 1.540 -14.100 -10.225 1.00 96.75 150 THR A C 1
ATOM 1176 O O . THR A 1 150 ? 0.836 -13.508 -9.404 1.00 96.75 150 THR A O 1
ATOM 1179 N N . ASN A 1 151 ? 2.148 -15.256 -9.947 1.00 96.25 151 ASN A N 1
ATOM 1180 C CA . ASN A 1 151 ? 2.205 -15.799 -8.596 1.00 96.25 151 ASN A CA 1
ATOM 1181 C C . ASN A 1 151 ? 3.416 -15.205 -7.859 1.00 96.25 151 ASN A C 1
ATOM 1183 O O . ASN A 1 151 ? 4.540 -15.696 -7.973 1.00 96.25 151 ASN A O 1
ATOM 1187 N N . TYR A 1 152 ? 3.179 -14.118 -7.126 1.00 95.06 152 TYR A N 1
ATOM 1188 C CA . TYR A 1 152 ? 4.230 -13.390 -6.416 1.00 95.06 152 TYR A CA 1
ATOM 1189 C C . TYR A 1 152 ? 4.882 -14.205 -5.290 1.00 95.06 152 TYR A C 1
ATOM 1191 O O . TYR A 1 152 ? 6.066 -14.016 -5.020 1.00 95.06 152 TYR A O 1
ATOM 1199 N N . ASP A 1 153 ? 4.158 -15.133 -4.660 1.00 93.94 153 ASP A N 1
ATOM 1200 C CA . ASP A 1 153 ? 4.726 -15.999 -3.623 1.00 93.94 153 ASP A CA 1
ATOM 1201 C C . ASP A 1 153 ? 5.712 -17.015 -4.203 1.00 93.94 153 ASP A C 1
ATOM 1203 O O . ASP A 1 153 ? 6.802 -17.204 -3.657 1.00 93.94 153 ASP A O 1
ATOM 1207 N N . GLU A 1 154 ? 5.365 -17.633 -5.335 1.00 95.44 154 GLU A N 1
ATOM 1208 C CA . GLU A 1 154 ? 6.270 -18.535 -6.055 1.00 95.44 154 GLU A CA 1
ATOM 1209 C C . GLU A 1 154 ? 7.507 -17.792 -6.572 1.00 95.44 154 GLU A C 1
ATOM 1211 O O . GLU A 1 154 ? 8.628 -18.282 -6.416 1.00 95.44 154 GLU A O 1
ATOM 1216 N N . GLU A 1 155 ? 7.334 -16.596 -7.148 1.00 94.94 155 GLU A N 1
ATOM 1217 C CA . GLU A 1 155 ? 8.458 -15.767 -7.597 1.00 94.94 155 GLU A CA 1
ATOM 1218 C C . GLU A 1 155 ? 9.372 -15.371 -6.434 1.00 94.94 155 GLU A C 1
ATOM 1220 O O . GLU A 1 155 ? 10.593 -15.498 -6.538 1.00 94.94 155 GLU A O 1
ATOM 1225 N N . TRP A 1 156 ? 8.804 -14.939 -5.307 1.00 94.88 156 TRP A N 1
ATOM 1226 C CA . TRP A 1 156 ? 9.562 -14.594 -4.108 1.00 94.88 156 TRP A CA 1
ATOM 1227 C C . TRP A 1 156 ? 10.334 -15.797 -3.564 1.00 94.88 156 TRP A C 1
ATOM 1229 O O . TRP A 1 156 ? 11.530 -15.687 -3.284 1.00 94.88 156 TRP A O 1
ATOM 1239 N N . ALA A 1 157 ? 9.690 -16.963 -3.467 1.00 96.62 157 ALA A N 1
ATOM 1240 C CA . ALA A 1 157 ? 10.336 -18.194 -3.027 1.00 96.62 157 ALA A CA 1
ATOM 1241 C C . ALA A 1 157 ? 11.495 -18.591 -3.958 1.00 96.62 157 ALA A C 1
ATOM 1243 O O . ALA A 1 157 ? 12.585 -18.907 -3.479 1.00 96.62 157 ALA A O 1
ATOM 1244 N N . LYS A 1 158 ? 11.291 -18.503 -5.279 1.00 97.06 158 LYS A N 1
ATOM 1245 C CA . LYS A 1 158 ? 12.308 -18.791 -6.301 1.00 97.06 158 LYS A CA 1
ATOM 1246 C C . LYS A 1 158 ? 13.479 -17.807 -6.266 1.00 97.06 158 LYS A C 1
ATOM 1248 O O . LYS A 1 158 ? 14.618 -18.202 -6.502 1.00 97.06 158 LYS A O 1
ATOM 1253 N N . ASN A 1 159 ? 13.222 -16.544 -5.941 1.00 95.88 159 ASN A N 1
ATOM 1254 C CA . ASN A 1 159 ? 14.228 -15.485 -5.880 1.00 95.88 159 ASN A CA 1
ATOM 1255 C C . ASN A 1 159 ? 14.911 -15.395 -4.506 1.00 95.88 159 ASN A C 1
ATOM 1257 O O . ASN A 1 159 ? 15.206 -14.297 -4.033 1.00 95.88 159 ASN A O 1
ATOM 1261 N N . ASN A 1 160 ? 15.155 -16.524 -3.833 1.00 96.75 160 ASN A N 1
ATOM 1262 C CA . ASN A 1 160 ? 15.771 -16.567 -2.499 1.00 96.75 160 ASN A CA 1
ATOM 1263 C C . ASN A 1 160 ? 15.079 -15.644 -1.485 1.00 96.75 160 ASN A C 1
ATOM 1265 O O . ASN A 1 160 ? 15.740 -14.982 -0.686 1.00 96.75 160 ASN A O 1
ATOM 1269 N N . ARG A 1 161 ? 13.743 -15.584 -1.524 1.00 92.69 161 ARG A N 1
ATOM 1270 C CA . ARG A 1 161 ? 12.933 -14.749 -0.628 1.00 92.69 161 ARG A CA 1
ATOM 1271 C C . ARG A 1 161 ? 13.217 -13.251 -0.767 1.00 92.69 161 ARG A C 1
ATOM 1273 O O . ARG A 1 161 ? 13.154 -12.497 0.205 1.00 92.69 161 ARG A O 1
ATOM 1280 N N . THR A 1 162 ? 13.506 -12.809 -1.988 1.00 91.81 162 THR A N 1
ATOM 1281 C CA . THR A 1 162 ? 13.708 -11.395 -2.321 1.00 91.81 162 THR A CA 1
ATOM 1282 C C . THR A 1 162 ? 12.676 -10.908 -3.335 1.00 91.81 162 THR A C 1
ATOM 1284 O O . THR A 1 162 ? 12.164 -11.676 -4.149 1.00 91.81 162 THR A O 1
ATOM 1287 N N . GLY A 1 163 ? 12.360 -9.613 -3.279 1.00 90.56 163 GLY A N 1
ATOM 1288 C CA . GLY A 1 163 ? 11.374 -8.982 -4.158 1.00 90.56 163 GLY A CA 1
ATOM 1289 C C . GLY A 1 163 ? 9.971 -8.860 -3.546 1.00 90.56 163 GLY A C 1
ATOM 1290 O O . GLY A 1 163 ? 9.780 -9.147 -2.361 1.00 90.56 163 GLY A O 1
ATOM 1291 N N . PRO A 1 164 ? 8.999 -8.360 -4.327 1.00 92.94 164 PRO A N 1
ATOM 1292 C CA . PRO A 1 164 ? 7.632 -8.146 -3.864 1.00 92.94 164 PRO A CA 1
ATOM 1293 C C . PRO A 1 164 ? 6.863 -9.468 -3.728 1.00 92.94 164 PRO A C 1
ATOM 1295 O O . PRO A 1 164 ? 6.960 -10.329 -4.596 1.00 92.94 164 PRO A O 1
ATOM 1298 N N . ARG A 1 165 ? 6.051 -9.592 -2.669 1.00 93.12 165 ARG A N 1
ATOM 1299 C CA . ARG A 1 165 ? 5.119 -10.720 -2.453 1.00 93.12 165 ARG A CA 1
ATOM 1300 C C . ARG A 1 165 ? 3.674 -10.422 -2.868 1.00 93.12 165 ARG A C 1
ATOM 1302 O O . ARG A 1 165 ? 2.796 -11.244 -2.669 1.00 93.12 165 ARG A O 1
ATOM 1309 N N . SER A 1 166 ? 3.422 -9.251 -3.443 1.00 93.50 166 SER A N 1
ATOM 1310 C CA . SER A 1 166 ? 2.103 -8.832 -3.921 1.00 93.50 166 SER A CA 1
ATOM 1311 C C . SER A 1 166 ? 2.238 -7.860 -5.090 1.00 93.50 166 SER A C 1
ATOM 1313 O O . SER A 1 166 ? 3.300 -7.256 -5.311 1.00 93.50 166 SER A O 1
ATOM 1315 N N . GLN A 1 167 ? 1.141 -7.661 -5.821 1.00 94.75 167 GLN A N 1
ATOM 1316 C CA . GLN A 1 167 ? 1.085 -6.664 -6.884 1.00 94.75 167 GLN A CA 1
ATOM 1317 C C . GLN A 1 167 ? 1.279 -5.244 -6.322 1.00 94.75 167 GLN A C 1
ATOM 1319 O O . GLN A 1 167 ? 1.970 -4.415 -6.922 1.00 94.75 167 GLN A O 1
ATOM 1324 N N . GLU A 1 168 ? 0.690 -4.956 -5.168 1.00 91.81 168 GLU A N 1
ATOM 1325 C CA . GLU A 1 168 ? 0.740 -3.665 -4.484 1.00 91.81 168 GLU A CA 1
ATOM 1326 C C . GLU A 1 168 ? 2.175 -3.352 -4.072 1.00 91.81 168 GLU A C 1
ATOM 1328 O O . GLU A 1 168 ? 2.684 -2.275 -4.386 1.00 91.81 168 GLU A O 1
ATOM 1333 N N . MET A 1 169 ? 2.876 -4.326 -3.487 1.00 91.12 169 MET A N 1
ATOM 1334 C CA . MET A 1 169 ? 4.285 -4.186 -3.127 1.00 91.12 169 MET A CA 1
ATOM 1335 C C . MET A 1 169 ? 5.172 -3.975 -4.363 1.00 91.12 169 MET A C 1
ATOM 1337 O O . MET A 1 169 ? 6.111 -3.179 -4.321 1.00 91.12 169 MET A O 1
ATOM 1341 N N . CYS A 1 170 ? 4.862 -4.623 -5.492 1.00 94.69 170 CYS A N 1
ATOM 1342 C CA . CYS A 1 170 ? 5.553 -4.370 -6.761 1.00 94.69 170 CYS A CA 1
ATOM 1343 C C . CYS A 1 170 ? 5.386 -2.907 -7.206 1.00 94.69 170 CYS A C 1
ATOM 1345 O O . CYS A 1 170 ? 6.369 -2.220 -7.505 1.00 94.69 170 CYS A O 1
ATOM 1347 N N . LYS A 1 171 ? 4.149 -2.394 -7.191 1.00 93.19 171 LYS A N 1
ATOM 1348 C CA . LYS A 1 171 ? 3.844 -1.003 -7.565 1.00 93.19 171 LYS A CA 1
ATOM 1349 C C . LYS A 1 171 ? 4.501 -0.002 -6.612 1.00 93.19 171 LYS A C 1
ATOM 1351 O O . LYS A 1 171 ? 4.993 1.034 -7.068 1.00 93.19 171 LYS A O 1
ATOM 1356 N N . GLU A 1 172 ? 4.539 -0.295 -5.316 1.00 90.62 172 GLU A N 1
ATOM 1357 C CA . GLU A 1 172 ? 5.223 0.548 -4.335 1.00 90.62 172 GLU A CA 1
ATOM 1358 C C . GLU A 1 172 ? 6.738 0.553 -4.527 1.00 90.62 172 GLU A C 1
ATOM 1360 O O . GLU A 1 172 ? 7.355 1.616 -4.473 1.00 90.62 172 GLU A O 1
ATOM 1365 N N . LEU A 1 173 ? 7.350 -0.581 -4.869 1.00 91.25 173 LEU A N 1
ATOM 1366 C CA . LEU A 1 173 ? 8.775 -0.621 -5.197 1.00 91.25 173 LEU A CA 1
ATOM 1367 C C . LEU A 1 173 ? 9.104 0.245 -6.430 1.00 91.25 173 LEU A C 1
ATOM 1369 O O . LEU A 1 173 ? 10.137 0.926 -6.455 1.00 91.25 173 LEU A O 1
ATOM 1373 N N . CYS A 1 174 ? 8.207 0.293 -7.423 1.00 94.00 174 CYS A N 1
ATOM 1374 C CA . CYS A 1 174 ? 8.315 1.227 -8.547 1.00 94.00 174 CYS A CA 1
ATOM 1375 C C . CYS A 1 174 ? 8.261 2.693 -8.084 1.00 94.00 174 CYS A C 1
ATOM 1377 O O . CYS A 1 174 ? 9.113 3.492 -8.484 1.00 94.00 174 CYS A O 1
ATOM 1379 N N . ARG A 1 175 ? 7.299 3.052 -7.219 1.00 91.06 175 ARG A N 1
ATOM 1380 C CA . ARG A 1 175 ? 7.170 4.413 -6.658 1.00 91.06 175 ARG A CA 1
ATOM 1381 C C . ARG A 1 175 ? 8.400 4.804 -5.838 1.00 91.06 175 ARG A C 1
ATOM 1383 O O . ARG A 1 175 ? 8.921 5.900 -6.017 1.00 91.06 175 ARG A O 1
ATOM 1390 N N . LEU A 1 176 ? 8.909 3.896 -5.009 1.00 89.38 176 LEU A N 1
ATOM 1391 C CA . LEU A 1 176 ? 10.110 4.099 -4.202 1.00 89.38 176 LEU A CA 1
ATOM 1392 C C . LEU A 1 176 ? 11.345 4.347 -5.078 1.00 89.38 176 LEU A C 1
ATOM 1394 O O . LEU A 1 176 ? 12.130 5.258 -4.819 1.00 89.38 176 LEU A O 1
ATOM 1398 N N . THR A 1 177 ? 11.502 3.563 -6.148 1.00 92.00 177 THR A N 1
ATOM 1399 C CA . THR A 1 177 ? 12.605 3.725 -7.108 1.00 92.00 177 THR A CA 1
ATOM 1400 C C . THR A 1 177 ? 12.525 5.072 -7.817 1.00 92.00 177 THR A C 1
ATOM 1402 O O . THR A 1 177 ? 13.534 5.768 -7.930 1.00 92.00 177 THR A O 1
ATOM 1405 N N . PHE A 1 178 ? 11.327 5.459 -8.255 1.00 92.44 178 PHE A N 1
ATOM 1406 C CA . PHE A 1 178 ? 11.075 6.767 -8.847 1.00 92.44 178 PHE A CA 1
ATOM 1407 C C . PHE A 1 178 ? 11.401 7.900 -7.866 1.00 92.44 178 PHE A C 1
ATOM 1409 O O . PHE A 1 178 ? 12.184 8.783 -8.204 1.00 92.44 178 PHE A O 1
ATOM 1416 N N . SER A 1 179 ? 10.901 7.828 -6.629 1.00 89.38 179 SER A N 1
ATOM 1417 C CA . SER A 1 179 ? 11.164 8.818 -5.577 1.00 89.38 179 SER A CA 1
ATOM 1418 C C . SER A 1 179 ? 12.661 9.027 -5.351 1.00 89.38 179 SER A C 1
ATOM 1420 O O . SER A 1 179 ? 13.144 10.159 -5.375 1.00 89.38 179 SER A O 1
ATOM 1422 N N . ARG A 1 180 ? 13.428 7.936 -5.222 1.00 90.06 180 ARG A N 1
ATOM 1423 C CA . ARG A 1 180 ? 14.883 8.007 -5.034 1.00 90.06 180 ARG A CA 1
ATOM 1424 C C . ARG A 1 180 ? 15.589 8.685 -6.210 1.00 90.06 180 ARG A C 1
ATOM 1426 O O . ARG A 1 180 ? 16.527 9.443 -5.994 1.00 90.06 180 ARG A O 1
ATOM 1433 N N . ARG A 1 181 ? 15.150 8.441 -7.449 1.00 91.19 181 ARG A N 1
ATOM 1434 C CA . ARG A 1 181 ? 15.767 9.023 -8.659 1.00 91.19 181 ARG A CA 1
ATOM 1435 C C . ARG A 1 181 ? 15.366 10.473 -8.914 1.00 91.19 181 ARG A C 1
ATOM 1437 O O . ARG A 1 181 ? 16.178 11.257 -9.407 1.00 91.19 181 ARG A O 1
ATOM 1444 N N . CYS A 1 182 ? 14.124 10.820 -8.600 1.00 90.50 182 CYS A N 1
ATOM 1445 C CA . CYS A 1 182 ? 13.590 12.161 -8.786 1.00 90.50 182 CYS A CA 1
ATOM 1446 C C . CYS A 1 182 ? 14.031 13.114 -7.677 1.00 90.50 182 CYS A C 1
ATOM 1448 O O . CYS A 1 182 ? 14.482 14.219 -7.967 1.00 90.50 182 CYS A O 1
ATOM 1450 N N . PHE A 1 183 ? 13.925 12.681 -6.421 1.00 86.88 183 PHE A N 1
ATOM 1451 C CA . PHE A 1 183 ? 14.054 13.557 -5.256 1.00 86.88 183 PHE A CA 1
ATOM 1452 C C . PHE A 1 183 ? 15.296 13.269 -4.411 1.00 86.88 183 PHE A C 1
ATOM 1454 O O . PHE A 1 183 ? 15.667 14.096 -3.583 1.00 86.88 183 PHE A O 1
ATOM 1461 N N . GLY A 1 184 ? 15.951 12.119 -4.607 1.00 88.44 184 GLY A N 1
ATOM 1462 C CA . GLY A 1 184 ? 17.070 11.686 -3.762 1.00 88.44 184 GLY A CA 1
ATOM 1463 C C . GLY A 1 184 ? 16.641 11.172 -2.384 1.00 88.44 184 GLY A C 1
ATOM 1464 O O . GLY A 1 184 ? 17.495 10.917 -1.540 1.00 88.44 184 GLY A O 1
ATOM 1465 N N . CYS A 1 185 ? 15.337 11.006 -2.153 1.00 87.44 185 CYS A N 1
ATOM 1466 C CA . CYS A 1 185 ? 14.748 10.567 -0.890 1.00 87.44 185 CYS A CA 1
ATOM 1467 C C . CYS A 1 185 ? 13.582 9.591 -1.133 1.00 87.44 185 CYS A C 1
ATOM 1469 O O . CYS A 1 185 ? 13.208 9.303 -2.273 1.00 87.44 185 CYS A O 1
ATOM 1471 N N . GLU A 1 186 ? 13.024 9.046 -0.059 1.00 85.88 186 GLU A N 1
ATOM 1472 C CA . GLU A 1 186 ? 11.936 8.070 -0.042 1.00 85.88 186 GLU A CA 1
ATOM 1473 C C . GLU A 1 186 ? 10.645 8.750 0.425 1.00 85.88 186 GLU A C 1
ATOM 1475 O O . GLU A 1 186 ? 10.524 9.161 1.578 1.00 85.88 186 GLU A O 1
ATOM 1480 N N . THR A 1 187 ? 9.670 8.901 -0.472 1.00 77.38 187 THR A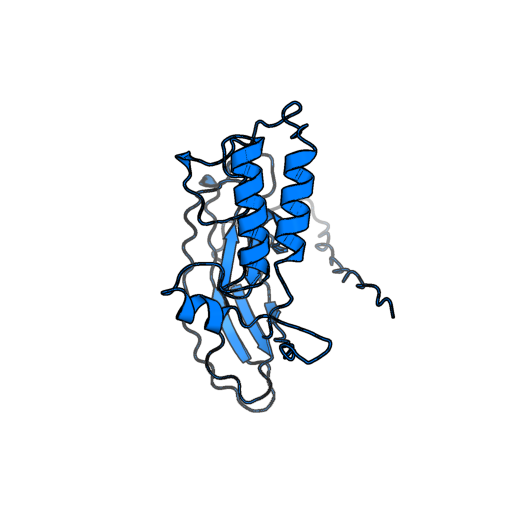 N 1
ATOM 1481 C CA . THR A 1 187 ? 8.351 9.434 -0.111 1.00 77.38 187 THR A CA 1
ATOM 1482 C C . THR A 1 187 ? 7.625 8.482 0.832 1.00 77.38 187 THR A C 1
ATOM 1484 O O . THR A 1 187 ? 7.544 7.280 0.560 1.00 77.38 187 THR A O 1
ATOM 1487 N N . ILE A 1 188 ? 7.059 9.035 1.905 1.00 63.19 188 ILE A N 1
ATOM 1488 C CA . ILE A 1 188 ? 6.426 8.310 3.011 1.00 63.19 188 ILE A CA 1
ATOM 1489 C C . ILE A 1 188 ? 5.069 7.731 2.570 1.00 63.19 188 ILE A C 1
ATOM 1491 O O . ILE A 1 188 ? 4.009 8.299 2.813 1.00 63.19 188 ILE A O 1
ATOM 1495 N N . ARG A 1 189 ? 5.090 6.591 1.876 1.00 66.12 189 ARG A N 1
ATOM 1496 C CA . ARG A 1 189 ? 3.902 5.731 1.701 1.00 66.12 189 ARG A CA 1
ATOM 1497 C C . ARG A 1 189 ? 4.022 4.388 2.405 1.00 66.12 189 ARG A C 1
ATOM 1499 O O . ARG A 1 189 ? 3.010 3.787 2.734 1.00 66.12 189 ARG A O 1
ATOM 1506 N N . LEU A 1 190 ? 5.246 3.938 2.652 1.00 65.88 190 LEU A N 1
ATOM 1507 C CA . LEU A 1 190 ? 5.514 2.673 3.316 1.00 65.88 190 LEU A CA 1
ATOM 1508 C C . LEU A 1 190 ? 5.843 2.941 4.784 1.00 65.88 190 LEU A C 1
ATOM 1510 O O . LEU A 1 190 ? 6.707 3.759 5.090 1.00 65.88 190 LEU A O 1
ATOM 1514 N N . THR A 1 191 ? 5.204 2.208 5.690 1.00 57.59 191 THR A N 1
ATOM 1515 C CA . THR A 1 191 ? 5.475 2.255 7.138 1.00 57.59 191 THR A CA 1
ATOM 1516 C C . THR A 1 191 ? 6.864 1.713 7.511 1.00 57.59 191 THR A C 1
ATOM 1518 O O . THR A 1 191 ? 7.312 1.892 8.637 1.00 57.59 191 THR A O 1
ATOM 1521 N N . ASN A 1 192 ? 7.583 1.102 6.560 1.00 59.25 192 ASN A N 1
ATOM 1522 C CA . ASN A 1 192 ? 8.929 0.544 6.726 1.00 59.25 192 ASN A CA 1
ATOM 1523 C C . ASN A 1 192 ? 9.999 1.335 5.942 1.00 59.25 192 ASN A C 1
ATOM 1525 O O . ASN A 1 192 ? 10.834 0.767 5.236 1.00 59.25 192 ASN A O 1
ATOM 1529 N N . ILE A 1 193 ? 9.935 2.666 5.995 1.00 65.50 193 ILE A N 1
ATOM 1530 C CA . ILE A 1 193 ? 10.960 3.539 5.406 1.00 65.50 193 ILE A CA 1
ATOM 1531 C C . ILE A 1 193 ? 12.018 3.845 6.457 1.00 65.50 193 ILE A C 1
ATOM 1533 O O . ILE A 1 193 ? 11.709 4.135 7.611 1.00 65.50 193 ILE A O 1
ATOM 1537 N N . ASN A 1 194 ? 13.287 3.818 6.045 1.00 72.88 194 ASN A N 1
ATOM 1538 C CA . ASN A 1 194 ? 14.361 4.314 6.891 1.00 72.88 194 ASN A CA 1
ATOM 1539 C C . ASN A 1 194 ? 14.128 5.817 7.115 1.00 72.88 194 ASN A C 1
ATOM 1541 O O . ASN A 1 194 ? 14.220 6.575 6.144 1.00 72.88 194 ASN A O 1
ATOM 1545 N N . PRO A 1 195 ? 13.891 6.278 8.356 1.00 75.25 195 PRO A N 1
ATOM 1546 C CA . PRO A 1 195 ? 13.540 7.672 8.613 1.00 75.25 195 PRO A CA 1
ATOM 1547 C C . PRO A 1 195 ? 14.631 8.645 8.145 1.00 75.25 195 PRO A C 1
ATOM 1549 O O . PRO A 1 195 ? 14.331 9.775 7.784 1.00 75.25 195 PRO A O 1
ATOM 1552 N N . ARG A 1 196 ? 15.893 8.201 8.047 1.00 79.50 196 ARG A N 1
ATOM 1553 C CA . ARG A 1 196 ? 17.007 9.013 7.524 1.00 79.50 196 ARG A CA 1
ATOM 1554 C C . ARG A 1 196 ? 16.956 9.233 6.012 1.00 79.50 196 ARG A C 1
ATOM 1556 O O . ARG A 1 196 ? 17.646 10.109 5.508 1.00 79.50 196 ARG A O 1
ATOM 1563 N N . LYS A 1 197 ? 16.212 8.398 5.285 1.00 83.31 197 LYS A N 1
ATOM 1564 C CA . LYS A 1 197 ? 16.022 8.501 3.833 1.00 83.31 197 LYS A CA 1
ATOM 1565 C C . LYS A 1 197 ? 14.666 9.094 3.471 1.00 83.31 197 LYS A C 1
ATOM 1567 O O . LYS A 1 197 ? 14.425 9.314 2.288 1.00 83.31 197 LYS A O 1
ATOM 1572 N N . ALA A 1 198 ? 13.794 9.330 4.450 1.00 83.19 198 ALA A N 1
ATOM 1573 C CA . ALA A 1 198 ? 12.470 9.874 4.216 1.00 83.19 198 ALA A CA 1
ATOM 1574 C C . ALA A 1 198 ? 12.547 11.288 3.621 1.00 83.19 198 ALA A C 1
ATOM 1576 O O . ALA A 1 198 ? 13.395 12.102 3.990 1.00 83.19 198 ALA A O 1
ATOM 1577 N N . CYS A 1 199 ? 11.653 11.575 2.684 1.00 79.81 199 CYS A N 1
ATOM 1578 C CA . CYS A 1 199 ? 11.434 12.920 2.175 1.00 79.81 199 CYS A CA 1
ATOM 1579 C C . CYS A 1 199 ? 10.772 13.776 3.278 1.00 79.81 199 CYS A C 1
ATOM 1581 O O . CYS A 1 199 ? 9.715 13.399 3.778 1.00 79.81 199 CYS A O 1
ATOM 1583 N N . LEU A 1 200 ? 11.378 14.909 3.661 1.00 77.44 200 LEU A N 1
ATOM 1584 C CA . LEU A 1 200 ? 10.791 15.846 4.633 1.00 77.44 200 LEU A CA 1
ATOM 1585 C C . LEU A 1 200 ? 9.559 16.524 4.021 1.00 77.44 200 LEU A C 1
ATOM 1587 O O . LEU A 1 200 ? 9.671 17.107 2.954 1.00 77.44 200 LEU A O 1
ATOM 1591 N N . GLU A 1 201 ? 8.402 16.474 4.686 1.00 66.31 201 GLU A N 1
ATOM 1592 C CA . GLU A 1 201 ? 7.100 16.952 4.170 1.00 66.31 201 GLU A CA 1
ATOM 1593 C C . GLU A 1 201 ? 7.048 18.432 3.740 1.00 66.31 201 GLU A C 1
ATOM 1595 O O . GLU A 1 201 ? 6.072 18.846 3.120 1.00 66.31 201 GLU A O 1
ATOM 1600 N N . SER A 1 202 ? 8.097 19.227 3.971 1.00 54.53 202 SER A N 1
ATOM 1601 C CA . SER A 1 202 ? 8.219 20.608 3.490 1.00 54.53 202 SER A CA 1
ATOM 1602 C C . SER A 1 202 ? 8.480 20.705 1.974 1.00 54.53 202 SER A C 1
ATOM 1604 O O . SER A 1 202 ? 9.336 21.471 1.534 1.00 54.53 202 SER A O 1
ATOM 1606 N N . PHE A 1 203 ? 7.764 19.927 1.162 1.00 53.81 203 PHE A N 1
ATOM 1607 C CA . PHE A 1 203 ? 7.663 20.125 -0.286 1.00 53.81 203 PHE A CA 1
ATOM 1608 C C . PHE A 1 203 ? 6.411 20.943 -0.612 1.00 53.81 203 PHE A C 1
ATOM 1610 O O . PHE A 1 203 ? 5.636 20.587 -1.497 1.00 53.81 203 PHE A O 1
ATOM 1617 N N . SER A 1 204 ? 6.207 22.047 0.107 1.00 48.28 204 SER A N 1
ATOM 1618 C CA . SER A 1 204 ? 5.440 23.161 -0.433 1.00 48.28 204 SER A CA 1
ATOM 1619 C C . SER A 1 204 ? 6.269 23.759 -1.578 1.00 48.28 204 SER A C 1
ATOM 1621 O O . SER A 1 204 ? 7.243 24.474 -1.354 1.00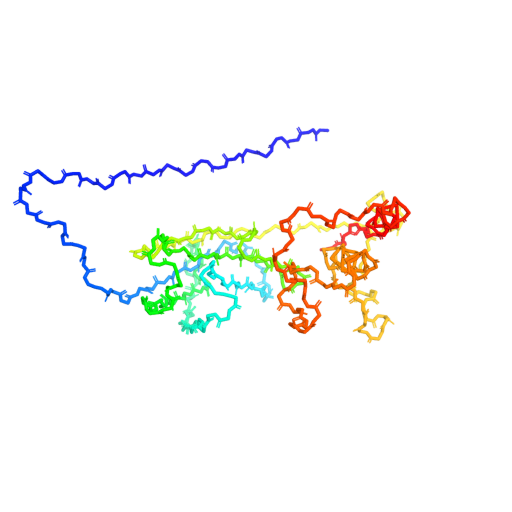 48.28 204 SER A O 1
ATOM 1623 N N . ASP A 1 205 ? 5.911 23.350 -2.795 1.00 53.03 205 ASP A N 1
ATOM 1624 C CA . ASP A 1 205 ? 5.954 24.146 -4.029 1.00 53.03 205 ASP A CA 1
ATOM 1625 C C . ASP A 1 205 ? 7.093 24.034 -5.062 1.00 53.03 205 ASP A C 1
ATOM 1627 O O . ASP A 1 205 ? 6.904 24.603 -6.131 1.00 53.03 205 ASP A O 1
ATOM 1631 N N . GLU A 1 206 ? 8.191 23.263 -4.916 1.00 53.53 206 GLU A N 1
ATOM 1632 C CA . GLU A 1 206 ? 9.252 23.401 -5.959 1.00 53.53 206 GLU A CA 1
ATOM 1633 C C . GLU A 1 206 ? 10.055 22.188 -6.449 1.00 53.53 206 GLU A C 1
ATOM 1635 O O . GLU A 1 206 ? 10.915 22.335 -7.318 1.00 53.53 206 GLU A O 1
ATOM 1640 N N . LYS A 1 207 ? 9.764 20.956 -6.020 1.00 62.81 207 LYS A N 1
ATOM 1641 C CA . LYS A 1 207 ? 10.360 19.769 -6.669 1.00 62.81 207 LYS A CA 1
ATOM 1642 C C . LYS A 1 207 ? 9.301 18.915 -7.337 1.00 62.81 207 LYS A C 1
ATOM 1644 O O . LYS A 1 207 ? 9.062 17.778 -6.950 1.00 62.81 207 LYS A O 1
ATOM 1649 N N . VAL A 1 208 ? 8.694 19.450 -8.393 1.00 76.06 208 VAL A N 1
ATOM 1650 C CA . VAL A 1 208 ? 8.079 18.598 -9.417 1.00 76.06 208 VAL A CA 1
ATOM 1651 C C . VAL A 1 208 ? 9.217 17.824 -10.081 1.00 76.06 208 VAL A C 1
ATOM 1653 O O . VAL A 1 208 ? 10.226 18.415 -10.467 1.00 76.06 208 VAL A O 1
ATOM 1656 N N . CYS A 1 209 ? 9.107 16.498 -10.194 1.00 82.94 209 CYS A N 1
ATOM 1657 C CA . CYS A 1 209 ? 10.097 15.742 -10.955 1.00 82.94 209 CYS A CA 1
ATOM 1658 C C . CYS A 1 209 ? 9.962 16.104 -12.438 1.00 82.94 209 CYS A C 1
ATOM 1660 O O . CYS A 1 209 ? 9.201 15.481 -13.157 1.00 82.94 209 CYS A O 1
ATOM 1662 N N . THR A 1 210 ? 10.691 17.103 -12.923 1.00 84.31 210 THR A N 1
ATOM 1663 C CA . THR A 1 210 ? 10.595 17.573 -14.320 1.00 84.31 210 THR A CA 1
ATOM 1664 C C . THR A 1 210 ? 11.224 16.613 -15.335 1.00 84.31 210 THR A C 1
ATOM 1666 O O . THR A 1 210 ? 11.235 16.871 -16.536 1.00 84.31 210 THR A O 1
ATOM 1669 N N . LYS A 1 211 ? 11.766 15.482 -14.871 1.00 85.31 211 LYS A N 1
ATOM 1670 C CA . LYS A 1 211 ? 12.407 14.472 -15.711 1.00 85.31 211 LYS A CA 1
ATOM 1671 C C . LYS A 1 211 ? 11.344 13.542 -16.293 1.00 85.31 211 LYS A C 1
ATOM 1673 O O . LYS A 1 211 ? 11.086 12.482 -15.729 1.00 85.31 211 LYS A O 1
ATOM 1678 N N . GLU A 1 212 ? 10.796 13.902 -17.451 1.00 89.94 212 GLU A N 1
ATOM 1679 C CA . GLU A 1 212 ? 9.822 13.085 -18.200 1.00 89.94 212 GLU A CA 1
ATOM 1680 C C . GLU A 1 212 ? 10.273 11.619 -18.353 1.00 89.94 212 GLU A C 1
ATOM 1682 O O . GLU A 1 212 ? 9.515 10.675 -18.141 1.00 89.94 212 GLU A O 1
ATOM 1687 N N . ALA A 1 213 ? 11.571 11.410 -18.594 1.00 92.50 213 ALA A N 1
ATOM 1688 C CA . ALA A 1 213 ? 12.164 10.079 -18.694 1.00 92.50 213 ALA A CA 1
ATOM 1689 C C . ALA A 1 213 ? 12.008 9.220 -17.420 1.00 92.50 213 ALA A C 1
ATOM 1691 O O . ALA A 1 213 ? 11.980 7.993 -17.513 1.00 92.50 213 ALA A O 1
ATOM 1692 N N . GLU A 1 214 ? 11.933 9.819 -16.228 1.00 92.94 214 GLU A N 1
ATOM 1693 C CA . GLU A 1 214 ? 11.688 9.074 -14.987 1.00 92.94 214 GLU A CA 1
ATOM 1694 C C . GLU A 1 214 ? 10.209 8.714 -14.819 1.00 92.94 214 GLU A C 1
ATOM 1696 O O . GLU A 1 214 ? 9.912 7.622 -14.329 1.00 92.94 214 GLU A O 1
ATOM 1701 N N . PHE A 1 215 ? 9.285 9.560 -15.285 1.00 92.25 215 PHE A N 1
ATOM 1702 C CA . PHE A 1 215 ? 7.860 9.222 -15.325 1.00 92.25 215 PHE A CA 1
ATOM 1703 C C . PHE A 1 215 ? 7.586 8.048 -16.263 1.00 92.25 215 PHE A C 1
ATOM 1705 O O . PHE A 1 215 ? 6.949 7.076 -15.858 1.00 92.25 215 PHE A O 1
ATOM 1712 N N . GLU A 1 216 ? 8.153 8.066 -17.466 1.00 95.62 216 GLU A N 1
ATOM 1713 C CA . GLU A 1 216 ? 8.082 6.942 -18.407 1.00 95.62 216 GLU A CA 1
ATOM 1714 C C . GLU A 1 216 ? 8.595 5.633 -17.789 1.00 95.62 216 GLU A C 1
ATOM 1716 O O . GLU A 1 216 ? 7.971 4.573 -17.897 1.00 95.62 216 GLU A O 1
ATOM 1721 N N . LYS A 1 217 ? 9.715 5.689 -17.056 1.00 96.12 217 LYS A N 1
ATOM 1722 C CA . LYS A 1 217 ? 10.239 4.522 -16.327 1.00 96.12 217 LYS A CA 1
ATOM 1723 C C . LYS A 1 217 ? 9.285 4.053 -15.230 1.00 96.12 217 LYS A C 1
ATOM 1725 O O . LYS A 1 217 ? 9.155 2.844 -15.037 1.00 96.12 217 LYS A O 1
ATOM 1730 N N . LEU A 1 218 ? 8.630 4.970 -14.516 1.00 94.81 218 LEU A N 1
ATOM 1731 C CA . LEU A 1 218 ? 7.636 4.634 -13.497 1.00 94.81 218 LEU A CA 1
ATOM 1732 C C . LEU A 1 218 ? 6.436 3.901 -14.109 1.00 94.81 218 LEU A C 1
ATOM 1734 O O . LEU A 1 218 ? 6.044 2.862 -13.576 1.00 94.81 218 LEU A O 1
ATOM 1738 N N . TYR A 1 219 ? 5.881 4.399 -15.216 1.00 95.62 219 TYR A N 1
ATOM 1739 C CA . TYR A 1 219 ? 4.753 3.755 -15.899 1.00 95.62 219 TYR A CA 1
ATOM 1740 C C . TYR A 1 219 ? 5.131 2.370 -16.414 1.00 95.62 219 TYR A C 1
ATOM 1742 O O . TYR A 1 219 ? 4.508 1.385 -16.023 1.00 95.62 219 TYR A O 1
ATOM 1750 N N . ARG A 1 220 ? 6.252 2.255 -17.135 1.00 97.50 220 ARG A N 1
ATOM 1751 C CA . ARG A 1 220 ? 6.757 0.953 -17.603 1.00 97.50 220 ARG A CA 1
ATOM 1752 C C . ARG A 1 220 ? 7.030 -0.027 -16.465 1.00 97.50 220 ARG A C 1
ATOM 1754 O O . ARG A 1 220 ? 6.879 -1.230 -16.651 1.00 97.50 220 ARG A O 1
ATOM 1761 N N . CYS A 1 221 ? 7.471 0.455 -15.302 1.00 97.19 221 CYS A N 1
ATOM 1762 C CA . CYS A 1 221 ? 7.654 -0.386 -14.120 1.00 97.19 221 CYS A CA 1
ATOM 1763 C C . CYS A 1 221 ? 6.308 -0.905 -13.603 1.00 97.19 221 CYS A C 1
ATOM 1765 O O . CYS A 1 221 ? 6.158 -2.106 -13.393 1.00 97.19 221 CYS A O 1
ATOM 1767 N N . LYS A 1 222 ? 5.311 -0.023 -13.461 1.00 96.38 222 LYS A N 1
ATOM 1768 C CA . LYS A 1 222 ? 3.967 -0.398 -13.003 1.00 96.38 222 LYS A CA 1
ATOM 1769 C C . LYS A 1 222 ? 3.268 -1.361 -13.960 1.00 96.38 222 LYS A C 1
ATOM 1771 O O . LYS A 1 222 ? 2.633 -2.294 -13.484 1.00 96.38 222 LYS A O 1
ATOM 1776 N N . ASP A 1 223 ? 3.442 -1.196 -15.268 1.00 96.50 223 ASP A N 1
ATOM 1777 C CA . ASP A 1 223 ? 2.853 -2.089 -16.277 1.00 96.50 223 ASP A CA 1
ATOM 1778 C C . ASP A 1 223 ? 3.414 -3.516 -16.201 1.00 96.50 223 ASP A C 1
ATOM 1780 O O . ASP A 1 223 ? 2.741 -4.481 -16.560 1.00 96.50 223 ASP A O 1
ATOM 1784 N N . ARG A 1 224 ? 4.641 -3.676 -15.687 1.00 96.50 224 ARG A N 1
ATOM 1785 C CA . ARG A 1 224 ? 5.234 -4.995 -15.421 1.00 96.50 224 ARG A CA 1
ATOM 1786 C C . ARG A 1 224 ? 4.693 -5.646 -14.149 1.00 96.50 224 ARG A C 1
ATOM 1788 O O . ARG A 1 224 ? 4.831 -6.857 -14.003 1.00 96.50 224 ARG A O 1
ATOM 1795 N N . CYS A 1 225 ? 4.069 -4.885 -13.249 1.00 96.56 225 CYS A N 1
ATOM 1796 C CA . CYS A 1 225 ? 3.399 -5.424 -12.068 1.00 96.56 225 CYS A CA 1
ATOM 1797 C C . CYS A 1 225 ? 2.032 -6.007 -12.457 1.00 96.56 225 CYS A C 1
ATOM 1799 O O . CYS A 1 225 ? 0.986 -5.369 -12.284 1.00 96.56 225 CYS A O 1
ATOM 1801 N N . LYS A 1 226 ? 2.052 -7.226 -13.008 1.00 96.69 226 LYS A N 1
ATOM 1802 C CA . LYS A 1 226 ? 0.857 -7.982 -13.404 1.00 96.69 226 LYS A CA 1
ATOM 1803 C C . LYS A 1 226 ? -0.086 -8.210 -12.219 1.00 96.69 226 LYS A C 1
ATOM 1805 O O . LYS A 1 226 ? 0.307 -8.093 -11.062 1.00 96.69 226 LYS A O 1
ATOM 1810 N N . LYS A 1 227 ? -1.352 -8.526 -12.505 1.00 96.62 227 LYS A N 1
ATOM 1811 C CA . LYS A 1 227 ? -2.307 -8.910 -11.456 1.00 96.62 227 LYS A CA 1
ATOM 1812 C C . LYS A 1 227 ? -1.779 -10.122 -10.686 1.00 96.62 227 LYS A C 1
ATOM 1814 O O . LYS A 1 227 ? -1.197 -11.015 -11.304 1.00 96.62 227 LYS A O 1
ATOM 1819 N N . ALA A 1 228 ? -1.977 -10.141 -9.372 1.00 95.75 228 ALA A N 1
ATOM 1820 C CA . ALA A 1 228 ? -1.671 -11.313 -8.566 1.00 95.75 228 ALA A CA 1
ATOM 1821 C C . ALA A 1 228 ? -2.641 -12.454 -8.914 1.00 95.75 228 ALA A C 1
ATOM 1823 O O . ALA A 1 228 ? -3.771 -12.206 -9.332 1.00 95.75 228 ALA A O 1
ATOM 1824 N N . CYS A 1 229 ? -2.182 -13.702 -8.826 1.00 95.38 229 CYS A N 1
ATOM 1825 C CA . CYS A 1 229 ? -3.055 -14.856 -9.061 1.00 95.38 229 CYS A CA 1
ATOM 1826 C C . CYS A 1 229 ? -4.007 -15.145 -7.895 1.00 95.38 229 CYS A C 1
ATOM 1828 O O . CYS A 1 229 ? -4.977 -15.880 -8.078 1.00 95.38 229 CYS A O 1
ATOM 1830 N N . LYS A 1 230 ? -3.693 -14.600 -6.721 1.00 89.19 230 LYS A N 1
ATOM 1831 C CA . LYS A 1 230 ? -4.428 -14.684 -5.466 1.00 89.19 230 LYS A CA 1
ATOM 1832 C C . LYS A 1 230 ? -4.240 -13.373 -4.717 1.00 89.19 230 LYS A C 1
ATOM 1834 O O . LYS A 1 230 ? -3.169 -12.755 -4.941 1.00 89.19 230 LYS A O 1
#

Sequence (230 aa):
MLRHSERSSMAEEPCGKSPIIGTPVCPKTQLQDFAMTTMANQKATDVDVFLTFSSKSHPFSHFTAVTAASSSTAEDGGMKKIAAFKIRQDPKDAFFAWKEEQMFIAIHSPFVPVNPVMDGIAVQHGFEYDFHINLEEEHLQPHPYRTNCTNYDEEWAKNNRTGPRSQEMCKELCRLTFSRRCFGCETIRLTNINPRKACLESFSDEKVCTKEAEFEKLYRCKDRCKKACK

Organism: Araneus ventricosus (NCBI:txid182803)

Secondary structure (DSSP, 8-state):
-PPP-----PPPPPPP---S-S---PPP-----EEEEEE--S-------EEEEEETTBTT-----EEE-------TTPPEEEEEEE----GGG-S-TTS--EEEEEEE-TTS---HHHHSEEEETT---EEEEE-------BTTSTT-BB-HHHHHHHTTT-S-SSHHHHHHHHHHHHHHHHHSSB-TTSTT--GGGBPPS--SSS-----HHHHHHHHHHHHHSPPB--

pLDDT: mean 71.1, std 23.27, range [24.38, 97.5]

Foldseek 3Di:
DDDDDDDDDDDDDDDDDDPDDDDPPDDPDDFDKEWEWEDDDPDDDDDDKDKDKDKPQDLDDDWDWPWDDDDDDDDDPDTGTDTMTGTDDDPVSRNDPPDATWMFIDIDHPQAFADSVVRTDTDHPPDYDYHYDDDDDAAADDPPDP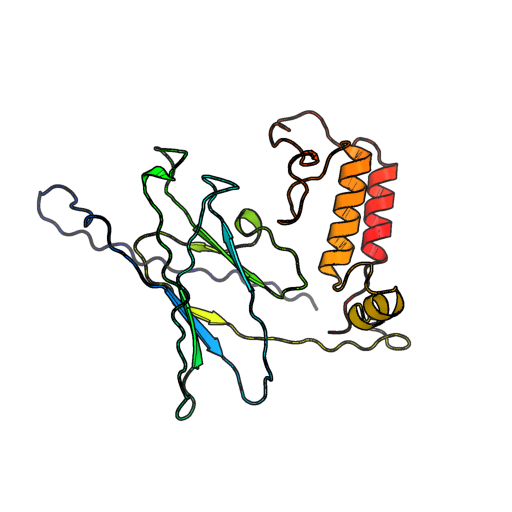LNADQLCVVCVVVVNDDGRFLNSQLQVLVQVLCCVQPVAGDPGGSPGDPVRYDDPPPPDDRDSPPVVSVVSSVVSNVVSGHHSD

Radius of gyration: 22.07 Å; chains: 1; bounding box: 50×49×53 Å